Protein AF-A0A1H2S6H0-F1 (afdb_monomer_lite)

pLDDT: mean 75.03, std 26.47, range [19.86, 98.5]

Secondary structure (DSSP, 8-state):
-----------EE-------------------------------SSGGGTT--PPPPS-----HHHH----S-SSSPP--EEEE-TTS-EEEEEESSPPPP------PPPS---S-----------SS----HHHHHHHHHHHHHHHHHHHHHHT---GGGG-S-HHHHHHHHHHHH---SS-PPPHHHHHHHHHHHIIIIITTTSTHHHHHHHHHHHHHHHHH-TTS-EE-----TTS-HHHHHHHHHHHHHHHHHHTTT-TT--SEEEEEESSHHHHHHGGGGSTTSTT-HHHHTT-S-GGGHHHHTT-EEEEEEGGGGSPPP------

Radius of gyration: 23.81 Å; chains: 1; bounding box: 56×60×70 Å

Foldseek 3Di:
DDDDDPQFQDEDADDDDDDDDDDDDDDDDDDDDDDDDPDDDDQDPADPPPPDDDDDDDDDPDLVCVVPVDNHDQADDDQKHFDAPPQRHGPSDIDRHDDQDAPDDNDPPDPDDDDDDDDPPPPPDPVPPDDDPVNRVVVSCLVRLLVVVLVVLLPPPDLVVNQADPQVSVLLCCLNPPPWPDDRAGPLLSSLLSSVRCLLGPLVPPPPSSVVNVVVQCVVCVVVPNSHRYDYDDDDPVNPPLLSVLLNLLSQQLCCVVCVVDSSGDLEEEAEDADPVVLVVSCLSQLPDPNNCCPVRVSHDPVSSVRSNSRHYHRYYPCVPPDDDDDPDDD

Organism: Thiocapsa roseopersicina (NCBI:txid1058)

Sequence (331 aa):
MPFLLGARQRFRIISELRDARFEGNGIDVDETPNTRKASGLSYRSGCSSLAGFPPARTSTVGNPFFDRPILNSPYDYPTCHWELDDTGQPTQKIIETRRNAQFVTPIPKPKKQKGAPKQSEIPFDDGKGLSTEDQRYAHTAIINGVRQEVDRWRLDPDPNHWRVTPETARLLQHWRHHPFSSLRPFFCQIEAVETAIWLTEVAPHIGKAGKRFRTHLADANHDANPELMRLALKLATGAGKTTVMAMLIAWQTINAVRYESSKRFSRGFLIVAPGLTIKDRLRVLQPNDPDSYYSRRELVPPDLMGEVRQAKIVITNYHAFKRRERVELSK

Structure (mmCIF, N/CA/C/O backbone):
data_AF-A0A1H2S6H0-F1
#
_entry.id   AF-A0A1H2S6H0-F1
#
loop_
_atom_site.group_PDB
_atom_site.id
_atom_site.type_symbol
_atom_site.label_atom_id
_atom_site.label_alt_id
_atom_site.label_comp_id
_atom_site.label_asym_id
_atom_site.label_entity_id
_atom_site.label_seq_id
_atom_site.pdbx_PDB_ins_code
_atom_site.Cartn_x
_atom_site.Cartn_y
_atom_site.Cartn_z
_atom_site.occupancy
_atom_site.B_iso_or_equiv
_atom_site.auth_seq_id
_atom_site.auth_comp_id
_atom_site.auth_asym_id
_atom_site.auth_atom_id
_atom_site.pdbx_PDB_model_num
ATOM 1 N N . MET A 1 1 ? -12.073 28.418 25.016 1.00 22.78 1 MET A N 1
ATOM 2 C CA . MET A 1 1 ? -11.646 27.025 25.278 1.00 22.78 1 MET A CA 1
ATOM 3 C C . MET A 1 1 ? -11.578 26.251 23.960 1.00 22.78 1 MET A C 1
ATOM 5 O O . MET A 1 1 ? -12.554 25.590 23.619 1.00 22.78 1 MET A O 1
ATOM 9 N N . PRO A 1 2 ? -10.506 26.359 23.153 1.00 24.38 2 PRO A N 1
ATOM 10 C CA . PRO A 1 2 ? -10.369 25.524 21.969 1.00 24.38 2 PRO A CA 1
ATOM 11 C C . PRO A 1 2 ? -9.649 24.218 22.327 1.00 24.38 2 PRO A C 1
ATOM 13 O O . PRO A 1 2 ? -8.564 24.213 22.903 1.00 24.38 2 PRO A O 1
ATOM 16 N N . PHE A 1 3 ? -10.308 23.109 22.003 1.00 20.30 3 PHE A N 1
ATOM 17 C CA . PHE A 1 3 ? -9.826 21.744 22.165 1.00 20.30 3 PHE A CA 1
ATOM 18 C C . PHE A 1 3 ? -8.572 21.493 21.314 1.00 20.30 3 PHE A C 1
ATOM 20 O O . PHE A 1 3 ? -8.610 21.612 20.090 1.00 20.30 3 PHE A O 1
ATOM 27 N N . LEU A 1 4 ? -7.479 21.088 21.969 1.00 19.86 4 LEU A N 1
ATOM 28 C CA . LEU A 1 4 ? -6.281 20.548 21.329 1.00 19.86 4 LEU A CA 1
ATOM 29 C C . LEU A 1 4 ? -6.601 19.219 20.625 1.00 19.86 4 LEU A C 1
ATOM 31 O O . LEU A 1 4 ? -6.878 18.210 21.278 1.00 19.86 4 LEU A O 1
ATOM 35 N N . LEU A 1 5 ? -6.491 19.183 19.295 1.00 23.45 5 LEU A N 1
ATOM 36 C CA . LEU A 1 5 ? -6.362 17.927 18.557 1.00 23.45 5 LEU A CA 1
ATOM 37 C C . LEU A 1 5 ? -4.891 17.494 18.584 1.00 23.45 5 LEU A C 1
ATOM 39 O O . LEU A 1 5 ? -4.054 18.017 17.855 1.00 23.45 5 LEU A O 1
ATOM 43 N N . GLY A 1 6 ? -4.582 16.518 19.436 1.00 21.88 6 GLY A N 1
ATOM 44 C CA . GLY A 1 6 ? -3.280 15.862 19.458 1.00 21.88 6 GLY A CA 1
ATOM 45 C C . GLY A 1 6 ? -2.978 15.171 18.124 1.00 21.88 6 GLY A C 1
ATOM 46 O O . GLY A 1 6 ? -3.784 14.382 17.620 1.00 21.88 6 GLY A O 1
ATOM 47 N N . ALA A 1 7 ? -1.795 15.462 17.583 1.00 24.20 7 ALA A N 1
ATOM 48 C CA . ALA A 1 7 ? -1.223 14.862 16.387 1.00 24.20 7 ALA A CA 1
ATOM 49 C C . ALA A 1 7 ? -1.183 13.325 16.500 1.00 24.20 7 ALA A C 1
ATOM 51 O O . ALA A 1 7 ? -0.321 12.738 17.156 1.00 24.20 7 ALA A O 1
ATOM 52 N N . ARG A 1 8 ? -2.148 12.659 15.862 1.00 30.72 8 ARG A N 1
ATOM 53 C CA . ARG A 1 8 ? -2.099 11.226 15.546 1.00 30.72 8 ARG A CA 1
ATOM 54 C C . ARG A 1 8 ? -1.640 11.111 14.098 1.00 30.72 8 ARG A C 1
ATOM 56 O O . ARG A 1 8 ? -2.166 11.840 13.259 1.00 30.72 8 ARG A O 1
ATOM 63 N N . GLN A 1 9 ? -0.716 10.199 13.793 1.00 29.66 9 GLN A N 1
ATOM 64 C CA . GLN A 1 9 ? -0.405 9.833 12.408 1.00 29.66 9 GLN A CA 1
ATOM 65 C C . GLN A 1 9 ? -1.663 9.220 11.777 1.00 29.66 9 GLN A C 1
ATOM 67 O O . GLN A 1 9 ? -1.931 8.027 11.883 1.00 29.66 9 GLN A O 1
ATOM 72 N N . ARG A 1 10 ? -2.513 10.067 11.193 1.00 31.06 10 ARG A N 1
ATOM 73 C CA . ARG A 1 10 ? -3.697 9.646 10.451 1.00 31.06 10 ARG A CA 1
ATOM 74 C C . ARG A 1 10 ? -3.249 9.348 9.029 1.00 31.06 10 ARG A C 1
ATOM 76 O O . ARG A 1 10 ? -3.121 10.262 8.222 1.00 31.06 10 ARG A O 1
ATOM 83 N N . PHE A 1 11 ? -3.026 8.074 8.723 1.00 29.33 11 PHE A N 1
ATOM 84 C CA . PHE A 1 11 ? -2.874 7.632 7.342 1.00 29.33 11 PHE A CA 1
ATOM 85 C C . PHE A 1 11 ? -4.187 7.877 6.596 1.00 29.33 11 PHE A C 1
ATOM 87 O O . PHE A 1 11 ? -5.189 7.199 6.829 1.00 29.33 11 PHE A O 1
ATOM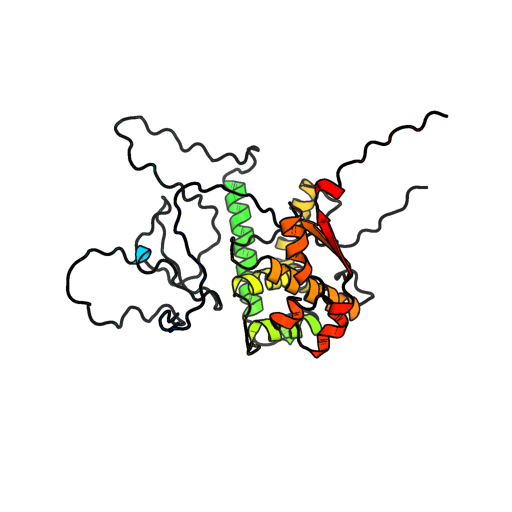 94 N N . ARG A 1 12 ? -4.197 8.865 5.699 1.00 29.22 12 ARG A N 1
ATOM 95 C CA . ARG A 1 12 ? -5.272 9.041 4.723 1.00 29.22 12 ARG A CA 1
ATOM 96 C C . ARG A 1 12 ? -4.793 8.477 3.392 1.00 29.22 12 ARG A C 1
ATOM 98 O O . ARG A 1 12 ? -4.005 9.110 2.700 1.00 29.22 12 ARG A O 1
ATOM 105 N N . ILE A 1 13 ? -5.272 7.284 3.046 1.00 31.27 13 ILE A N 1
ATOM 106 C CA . ILE A 1 13 ? -5.095 6.710 1.709 1.00 31.27 13 ILE A CA 1
ATOM 107 C C . ILE A 1 13 ? -6.040 7.479 0.783 1.00 31.27 13 ILE A C 1
ATOM 109 O O . ILE A 1 13 ? -7.255 7.294 0.835 1.00 31.27 13 ILE A O 1
ATOM 113 N N . ILE A 1 14 ? -5.496 8.392 -0.019 1.00 27.03 14 ILE A N 1
ATOM 114 C CA . ILE A 1 14 ? -6.255 9.098 -1.055 1.00 27.03 14 ILE A CA 1
ATOM 115 C C . ILE A 1 14 ? -6.091 8.301 -2.351 1.00 27.03 14 ILE A C 1
ATOM 117 O O . ILE A 1 14 ? -5.023 8.311 -2.957 1.00 27.03 14 ILE A O 1
ATOM 121 N N . SER A 1 15 ? -7.140 7.590 -2.767 1.00 26.83 15 SER A N 1
ATOM 122 C CA . SER A 1 15 ? -7.255 7.084 -4.136 1.00 26.83 15 SER A CA 1
ATOM 123 C C . SER A 1 15 ? -8.073 8.087 -4.950 1.00 26.83 15 SER A C 1
ATOM 125 O O . SER A 1 15 ? -9.299 8.107 -4.839 1.00 26.83 15 SER A O 1
ATOM 127 N N . GLU A 1 16 ? -7.422 8.932 -5.747 1.00 23.53 16 GLU A N 1
ATOM 128 C CA . GLU A 1 16 ? -8.134 9.718 -6.758 1.00 23.53 16 GLU A CA 1
ATOM 129 C C . GLU A 1 16 ? -8.545 8.789 -7.908 1.00 23.53 16 GLU A C 1
ATOM 131 O O . GLU A 1 16 ? -7.711 8.212 -8.605 1.00 23.53 16 GLU A O 1
ATOM 136 N N . LEU A 1 17 ? -9.855 8.608 -8.074 1.00 24.70 17 LEU A N 1
ATOM 137 C CA . LEU A 1 17 ? -10.456 8.100 -9.302 1.00 24.70 17 LEU A CA 1
ATOM 138 C C . LEU A 1 17 ? -10.695 9.320 -10.196 1.00 24.70 17 LEU A C 1
ATOM 140 O O . LEU A 1 17 ? -11.613 10.091 -9.931 1.00 24.70 17 LEU A O 1
ATOM 144 N N . ARG A 1 18 ? -9.854 9.523 -11.213 1.00 24.52 18 ARG A N 1
ATOM 145 C CA . ARG A 1 18 ? -10.187 10.414 -12.330 1.00 24.52 18 ARG A CA 1
ATOM 146 C C . ARG A 1 18 ? -10.691 9.550 -13.480 1.00 24.52 18 ARG A C 1
ATOM 148 O O . ARG A 1 18 ? -9.947 8.721 -14.002 1.00 24.52 18 ARG A O 1
ATOM 155 N N . ASP A 1 19 ? -11.963 9.733 -13.816 1.00 22.84 19 ASP A N 1
ATOM 156 C CA . ASP A 1 19 ? -12.605 9.147 -14.986 1.00 22.84 19 ASP A CA 1
ATOM 157 C C . ASP A 1 19 ? -12.088 9.854 -16.243 1.00 22.84 19 ASP A C 1
ATOM 159 O O . ASP A 1 19 ? -12.376 11.028 -16.469 1.00 22.84 19 ASP A O 1
ATOM 163 N N . ALA A 1 20 ? -11.335 9.137 -17.074 1.00 24.06 20 ALA A N 1
ATOM 164 C CA . ALA A 1 20 ? -11.172 9.494 -18.475 1.00 24.06 20 ALA A CA 1
ATOM 165 C C . ALA A 1 20 ? -12.205 8.683 -19.263 1.00 24.06 20 ALA A C 1
ATOM 167 O O . ALA A 1 20 ? -12.101 7.459 -19.359 1.00 24.06 20 ALA A O 1
ATOM 168 N N . ARG A 1 21 ? -13.238 9.367 -19.767 1.00 21.09 21 ARG A N 1
ATOM 169 C CA . ARG A 1 21 ? -14.227 8.788 -20.680 1.00 21.09 21 ARG A CA 1
ATOM 170 C C . ARG A 1 21 ? -13.505 8.331 -21.946 1.00 21.09 21 ARG A C 1
ATOM 172 O O . ARG A 1 21 ? -12.883 9.145 -22.619 1.00 21.09 21 ARG A O 1
ATOM 179 N N . PHE A 1 22 ? -13.620 7.051 -22.265 1.00 23.45 22 PHE A N 1
ATOM 180 C CA . PHE A 1 22 ? -13.466 6.556 -23.626 1.00 23.45 22 PHE A CA 1
ATOM 181 C C . PHE A 1 22 ? -14.873 6.234 -24.125 1.00 23.45 22 PHE A C 1
ATOM 183 O O . PHE A 1 22 ? -15.483 5.260 -23.692 1.00 23.45 22 PHE A O 1
ATOM 190 N N . GLU A 1 23 ? -15.412 7.102 -24.976 1.00 21.66 23 GLU A N 1
ATOM 191 C CA . GLU A 1 23 ? -16.565 6.775 -25.810 1.00 21.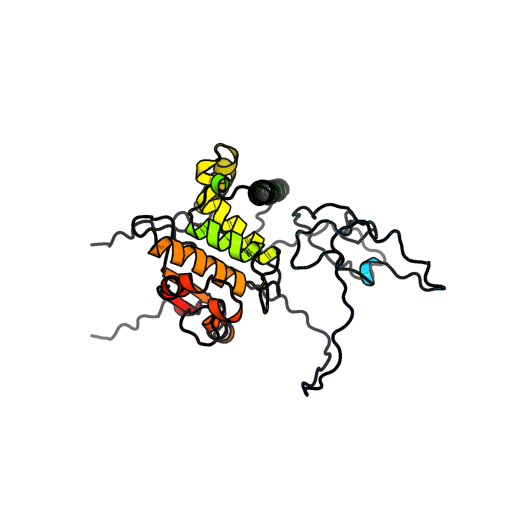66 23 GLU A CA 1
ATOM 192 C C . GLU A 1 23 ? -16.088 5.939 -27.007 1.00 21.66 23 GLU A C 1
ATOM 194 O O . GLU A 1 23 ? -15.069 6.258 -27.620 1.00 21.66 23 GLU A O 1
ATOM 199 N N . GLY A 1 24 ? -16.846 4.888 -27.338 1.00 23.34 24 GLY A N 1
ATOM 200 C CA . GLY A 1 24 ? -16.790 4.211 -28.638 1.00 23.34 24 GLY A CA 1
ATOM 201 C C . GLY A 1 24 ? -16.260 2.775 -28.630 1.00 23.34 24 GLY A C 1
ATOM 202 O O . GLY A 1 24 ? -15.116 2.527 -28.994 1.00 23.34 24 GLY A O 1
ATOM 203 N N . ASN A 1 25 ? -17.096 1.806 -28.258 1.00 24.03 25 ASN A N 1
ATOM 204 C CA . ASN A 1 25 ? -17.867 0.965 -29.191 1.00 24.03 25 ASN A CA 1
ATOM 205 C C . ASN A 1 25 ? -18.253 -0.343 -28.495 1.00 24.03 25 ASN A C 1
ATOM 207 O O . ASN A 1 25 ? -17.408 -1.057 -27.958 1.00 24.03 25 ASN A O 1
ATOM 211 N N . GLY A 1 26 ? -19.560 -0.602 -28.478 1.00 25.20 26 GLY A N 1
ATOM 212 C CA . GLY A 1 26 ? -20.179 -1.700 -27.755 1.00 25.20 26 GLY A CA 1
ATOM 213 C C . GLY A 1 26 ? -19.743 -3.069 -28.260 1.00 25.20 26 GLY A C 1
ATOM 214 O O . GLY A 1 26 ? -19.675 -3.323 -29.461 1.00 25.20 26 GLY A O 1
ATOM 215 N N . ILE A 1 27 ? -19.500 -3.954 -27.303 1.00 24.20 27 ILE A N 1
ATOM 216 C CA . ILE A 1 27 ? -19.690 -5.386 -27.472 1.00 24.20 27 ILE A CA 1
ATOM 217 C C . ILE A 1 27 ? -20.681 -5.756 -26.374 1.00 24.20 27 ILE A C 1
ATOM 219 O O . ILE A 1 27 ? -20.333 -5.735 -25.193 1.00 24.20 27 ILE A O 1
ATOM 223 N N . ASP A 1 28 ? -21.930 -5.983 -26.778 1.00 23.05 28 ASP A N 1
ATOM 224 C CA . ASP A 1 28 ? -22.955 -6.585 -25.933 1.00 23.05 28 ASP A CA 1
ATOM 225 C C . ASP A 1 28 ? -22.462 -7.956 -25.472 1.00 23.05 28 ASP A C 1
ATOM 227 O O . ASP A 1 28 ? -22.043 -8.785 -26.284 1.00 23.05 28 ASP A O 1
ATOM 231 N N . VAL A 1 29 ? -22.510 -8.192 -24.164 1.00 26.28 29 VAL A N 1
ATOM 232 C CA . VAL A 1 29 ? -22.327 -9.526 -23.595 1.00 26.28 29 VAL A CA 1
ATOM 233 C C . VAL A 1 29 ? -23.559 -9.806 -22.750 1.00 26.28 29 VAL A C 1
ATOM 235 O O . VAL A 1 29 ? -23.675 -9.357 -21.613 1.00 26.28 29 VAL A O 1
ATOM 238 N N . ASP A 1 30 ? -24.506 -10.488 -23.383 1.00 22.91 30 ASP A N 1
ATOM 239 C CA . ASP A 1 30 ? -25.702 -11.051 -22.774 1.00 22.91 30 ASP A CA 1
ATOM 240 C C . ASP A 1 30 ? -25.279 -12.187 -21.822 1.00 22.91 30 ASP A C 1
ATOM 242 O O . ASP A 1 30 ? -24.643 -13.164 -22.233 1.00 22.91 30 ASP A O 1
ATOM 246 N N . GLU A 1 31 ? -25.546 -12.029 -20.524 1.00 26.08 31 GLU A N 1
ATOM 247 C CA . GLU A 1 31 ? -25.196 -13.007 -19.493 1.00 26.08 31 GLU A CA 1
ATOM 248 C C . GLU A 1 31 ? -26.292 -14.076 -19.386 1.00 26.08 31 GLU A C 1
ATOM 250 O O . GLU A 1 31 ? -27.261 -13.937 -18.641 1.00 26.08 31 GLU A O 1
ATOM 255 N N . THR A 1 32 ? -26.093 -15.210 -20.062 1.00 24.11 32 THR A N 1
ATOM 256 C CA . THR A 1 32 ? -26.670 -16.493 -19.629 1.00 24.11 32 THR A CA 1
ATOM 257 C C . THR A 1 32 ? -25.559 -17.510 -19.339 1.00 24.11 32 THR A C 1
ATOM 259 O O . THR A 1 32 ? -24.538 -17.542 -20.032 1.00 24.11 32 THR A O 1
ATOM 262 N N . PRO A 1 33 ? -25.695 -18.336 -18.283 1.00 29.72 33 PRO A N 1
ATOM 263 C CA . PRO A 1 33 ? -24.5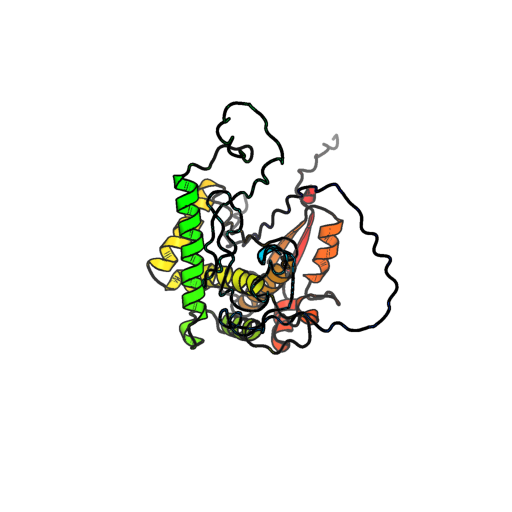91 -19.132 -17.770 1.00 29.72 33 PRO A CA 1
ATOM 264 C C . PRO A 1 33 ? -24.480 -20.443 -18.550 1.00 29.72 33 PRO A C 1
ATOM 266 O O . PRO A 1 33 ? -25.323 -21.326 -18.412 1.00 29.72 33 PRO A O 1
ATOM 269 N N . ASN A 1 34 ? -23.411 -20.610 -19.332 1.00 24.72 34 ASN A N 1
ATOM 270 C CA . ASN A 1 34 ? -23.053 -21.923 -19.862 1.00 24.72 34 ASN A CA 1
ATOM 271 C C . ASN A 1 34 ? -21.588 -22.256 -19.567 1.00 24.72 34 ASN A C 1
ATOM 273 O O . ASN A 1 34 ? -20.642 -21.672 -20.095 1.00 24.72 34 ASN A O 1
ATOM 277 N N . THR A 1 35 ? -21.427 -23.220 -18.672 1.00 34.31 35 THR A N 1
ATOM 278 C CA . THR A 1 35 ? -20.191 -23.893 -18.300 1.00 34.31 35 THR A CA 1
ATOM 279 C C . THR A 1 35 ? -19.544 -24.542 -19.522 1.00 34.31 35 THR A C 1
ATOM 281 O O . THR A 1 35 ? -20.046 -25.540 -20.027 1.00 34.31 35 THR A O 1
ATOM 284 N N . ARG A 1 36 ? -18.382 -24.037 -19.969 1.00 24.58 36 ARG A N 1
ATOM 285 C CA . ARG A 1 36 ? -17.388 -24.812 -20.742 1.00 24.58 36 ARG A CA 1
ATOM 286 C C . ARG A 1 36 ? -16.020 -24.105 -20.807 1.00 24.58 36 ARG A C 1
ATOM 288 O O . ARG A 1 36 ? -15.867 -23.072 -21.439 1.00 24.58 36 ARG A O 1
ATOM 295 N N . LYS A 1 37 ? -15.025 -24.769 -20.203 1.00 26.41 37 LYS A N 1
ATOM 296 C CA . LYS A 1 37 ? -13.579 -24.770 -20.520 1.00 26.41 37 LYS A CA 1
ATOM 297 C C . LYS A 1 37 ? -12.829 -23.425 -20.506 1.00 26.41 37 LYS A C 1
ATOM 299 O O . LYS A 1 37 ? -12.478 -22.878 -21.544 1.00 26.41 37 LYS A O 1
ATOM 304 N N . ALA A 1 38 ? -12.407 -23.005 -19.312 1.00 28.00 38 ALA A N 1
ATOM 305 C CA . ALA A 1 38 ? -11.206 -22.187 -19.152 1.00 28.00 38 ALA A CA 1
ATOM 306 C C . ALA A 1 38 ? -9.966 -23.098 -19.196 1.00 28.00 38 ALA A C 1
ATOM 308 O O . ALA A 1 38 ? -9.551 -23.663 -18.188 1.00 28.00 38 ALA A O 1
ATOM 309 N N . SER A 1 39 ? -9.384 -23.273 -20.380 1.00 29.06 39 SER A N 1
ATOM 310 C CA . SER A 1 39 ? -8.069 -23.896 -20.545 1.00 29.06 39 SER A CA 1
ATOM 311 C C . SER A 1 39 ? -7.302 -23.146 -21.629 1.00 29.06 39 SER A C 1
ATOM 313 O O . SER A 1 39 ? -7.641 -23.283 -22.801 1.00 29.06 39 SER A O 1
ATOM 315 N N . GLY A 1 40 ? -6.279 -22.366 -21.250 1.00 29.59 40 GLY A N 1
ATOM 316 C CA . GLY A 1 40 ? -5.291 -21.886 -22.225 1.00 29.59 40 GLY A CA 1
ATOM 317 C C . GLY A 1 40 ? -4.727 -20.471 -22.074 1.00 29.59 40 GLY A C 1
ATOM 318 O O . GLY A 1 40 ? -4.554 -19.811 -23.087 1.00 29.59 40 GLY A O 1
ATOM 319 N N . LEU A 1 41 ? -4.379 -20.001 -20.873 1.00 33.06 41 LEU A N 1
ATOM 320 C CA . LEU A 1 41 ? -3.401 -18.909 -20.710 1.00 33.06 41 LEU A CA 1
ATOM 321 C C . LEU A 1 41 ? -2.342 -19.373 -19.706 1.00 33.06 41 LEU A C 1
ATOM 323 O O . LEU A 1 41 ? -2.460 -19.186 -18.498 1.00 33.06 41 LEU A O 1
ATOM 327 N N . SER A 1 42 ? -1.338 -20.085 -20.222 1.00 30.47 42 SER A N 1
ATOM 328 C CA . SER A 1 42 ? -0.168 -20.514 -19.456 1.00 30.47 42 SER A CA 1
ATOM 329 C C . SER A 1 42 ? 0.788 -19.329 -19.329 1.00 30.47 42 SER A C 1
ATOM 331 O O . SER A 1 42 ? 1.498 -18.989 -20.275 1.00 30.47 42 SER A O 1
ATOM 333 N N . TYR A 1 43 ? 0.795 -18.687 -18.164 1.00 38.56 43 TYR A N 1
ATOM 334 C CA . TYR A 1 43 ? 1.872 -17.782 -17.775 1.00 38.56 43 TYR A CA 1
ATOM 335 C C . TYR A 1 43 ? 3.054 -18.647 -17.328 1.00 38.56 43 TYR A C 1
ATOM 337 O O . TYR A 1 43 ? 2.963 -19.345 -16.320 1.00 38.56 43 TYR A O 1
ATOM 345 N N . ARG A 1 44 ? 4.141 -18.667 -18.105 1.00 39.81 44 ARG A N 1
ATOM 346 C CA . ARG A 1 44 ? 5.384 -19.338 -17.704 1.00 39.81 44 ARG A CA 1
ATOM 347 C C . ARG A 1 44 ? 6.188 -18.419 -16.787 1.00 39.81 44 ARG A C 1
ATOM 349 O O . ARG A 1 44 ? 6.379 -17.246 -17.096 1.00 39.81 44 ARG A O 1
ATOM 356 N N . SER A 1 45 ? 6.670 -18.968 -15.679 1.00 36.12 45 SER A N 1
ATOM 357 C CA . SER A 1 45 ? 7.619 -18.312 -14.781 1.00 36.12 45 SER A CA 1
ATOM 358 C C . SER A 1 45 ? 8.999 -18.280 -15.449 1.00 36.12 45 SER A C 1
ATOM 360 O O . SER A 1 45 ? 9.588 -19.330 -15.696 1.00 36.12 45 SER A O 1
ATOM 362 N N . GLY A 1 46 ? 9.504 -17.083 -15.758 1.00 40.84 46 GLY A N 1
ATOM 363 C CA . GLY A 1 46 ? 10.856 -16.864 -16.285 1.00 40.84 46 GLY A CA 1
ATOM 364 C C . GLY A 1 46 ? 10.912 -16.407 -17.748 1.00 40.84 46 GLY A C 1
ATOM 365 O O . GLY A 1 46 ? 10.188 -16.900 -18.613 1.00 40.84 46 GLY A O 1
ATOM 366 N N . CYS A 1 47 ? 11.813 -15.456 -18.020 1.00 45.38 47 CYS A N 1
ATOM 367 C CA . CYS A 1 47 ? 11.997 -14.808 -19.324 1.00 45.38 47 CYS A CA 1
ATOM 368 C C . CYS A 1 47 ? 12.549 -15.762 -20.410 1.00 45.38 47 CYS A C 1
ATOM 370 O O . CYS A 1 47 ? 12.301 -15.589 -21.601 1.00 45.38 47 CYS A O 1
ATOM 372 N N . SER A 1 48 ? 13.217 -16.847 -20.011 1.00 38.91 48 SER A N 1
ATOM 373 C CA . SER A 1 48 ? 14.107 -17.615 -20.892 1.00 38.91 48 SER A CA 1
ATOM 374 C C . SER A 1 48 ? 13.469 -18.758 -21.703 1.00 38.91 48 SER A C 1
ATOM 376 O O . SER A 1 48 ? 14.186 -19.665 -22.110 1.00 38.91 48 SER A O 1
ATOM 378 N N . SER A 1 49 ? 12.155 -18.773 -21.980 1.00 38.72 49 SER A N 1
ATOM 379 C CA . SER A 1 49 ? 11.547 -19.885 -22.758 1.00 38.72 49 SER A CA 1
ATOM 380 C C . SER A 1 49 ? 10.894 -19.532 -24.098 1.00 38.72 49 SER A C 1
ATOM 382 O O . SER A 1 49 ? 10.204 -20.370 -24.677 1.00 38.72 49 SER A O 1
ATOM 384 N N . LEU A 1 50 ? 11.171 -18.354 -24.667 1.00 44.16 50 LEU A N 1
ATOM 385 C CA . LEU A 1 50 ? 10.804 -18.075 -26.067 1.00 44.16 50 LEU A CA 1
ATOM 386 C C . LEU A 1 50 ? 11.780 -18.672 -27.103 1.00 44.16 50 LEU A C 1
ATOM 388 O O . LEU A 1 50 ? 11.483 -18.633 -28.292 1.00 44.16 50 LEU A O 1
ATOM 392 N N . ALA A 1 51 ? 12.884 -19.300 -26.681 1.00 36.25 51 ALA A N 1
ATOM 393 C CA . ALA A 1 51 ? 13.880 -19.903 -27.577 1.00 36.25 51 ALA A CA 1
ATOM 394 C C . ALA A 1 51 ? 13.563 -21.345 -28.050 1.00 36.25 51 ALA A C 1
ATOM 396 O O . ALA A 1 51 ? 14.421 -21.986 -28.649 1.00 36.25 51 ALA A O 1
ATOM 397 N N . GLY A 1 52 ? 12.367 -21.890 -27.784 1.00 30.72 52 GLY A N 1
ATOM 398 C CA . GLY A 1 52 ? 12.102 -23.331 -27.941 1.00 30.72 52 GLY A CA 1
ATOM 399 C C . GLY A 1 52 ? 10.782 -23.732 -28.600 1.00 30.72 52 GLY A C 1
ATOM 400 O O . GLY A 1 52 ? 10.256 -24.786 -28.253 1.00 30.72 52 GLY A O 1
ATOM 401 N N . PHE A 1 53 ? 10.217 -22.932 -29.510 1.00 37.97 53 PHE A N 1
ATOM 402 C CA . PHE A 1 53 ? 9.046 -23.353 -30.294 1.00 37.97 53 PHE A CA 1
ATOM 403 C C . PHE A 1 53 ? 9.405 -23.566 -31.772 1.00 37.97 53 PHE A C 1
ATOM 405 O O . PHE A 1 53 ? 10.093 -22.722 -32.348 1.00 37.97 53 PHE A O 1
ATOM 412 N N . PRO A 1 54 ? 8.947 -24.669 -32.403 1.00 30.89 54 PRO A N 1
ATOM 413 C CA . PRO A 1 54 ? 9.159 -24.889 -33.828 1.00 30.89 54 PRO A CA 1
ATOM 414 C C . PRO A 1 54 ? 8.453 -23.781 -34.623 1.00 30.89 54 PRO A C 1
ATOM 416 O O . PRO A 1 54 ? 7.379 -23.330 -34.209 1.00 30.89 54 PRO A O 1
ATOM 419 N N . PRO A 1 55 ? 9.021 -23.329 -35.755 1.00 33.69 55 PRO A N 1
ATOM 420 C CA . PRO A 1 55 ? 8.435 -22.249 -36.531 1.00 33.69 55 PRO A CA 1
ATOM 421 C C . PRO A 1 55 ? 7.041 -22.664 -37.009 1.00 33.69 55 PRO A C 1
ATOM 423 O O . PRO A 1 55 ? 6.883 -23.629 -37.763 1.00 33.69 55 PRO A O 1
ATOM 426 N N . ALA A 1 56 ? 6.022 -21.930 -36.556 1.00 37.69 56 ALA A N 1
ATOM 427 C CA . ALA A 1 56 ? 4.689 -22.016 -37.128 1.00 37.69 56 ALA A CA 1
ATOM 428 C C . ALA A 1 56 ? 4.801 -21.673 -38.618 1.00 37.69 56 ALA A C 1
ATOM 430 O O . ALA A 1 56 ? 5.330 -20.626 -38.997 1.00 37.69 56 ALA A O 1
ATOM 431 N N . ARG A 1 57 ? 4.366 -22.603 -39.470 1.00 35.75 57 ARG A N 1
ATOM 432 C CA . ARG A 1 57 ? 4.411 -22.430 -40.919 1.00 35.75 57 ARG A CA 1
ATOM 433 C C . ARG A 1 57 ? 3.481 -21.283 -41.328 1.00 35.75 57 ARG A C 1
ATOM 435 O O . ARG A 1 57 ? 2.294 -21.307 -41.028 1.00 35.75 57 ARG A O 1
ATOM 442 N N . THR A 1 58 ? 4.074 -20.361 -42.086 1.00 37.56 58 THR A N 1
ATOM 443 C CA . THR A 1 58 ? 3.486 -19.450 -43.086 1.00 37.56 58 THR A CA 1
ATOM 444 C C . THR A 1 58 ? 2.543 -18.318 -42.642 1.00 37.56 58 THR A C 1
ATOM 446 O O . THR A 1 58 ? 1.363 -18.506 -42.377 1.00 37.56 58 THR A O 1
ATOM 449 N N . SER A 1 59 ? 3.117 -17.109 -42.752 1.00 42.00 59 SER A N 1
ATOM 450 C CA . SER A 1 59 ? 2.578 -15.900 -43.404 1.00 4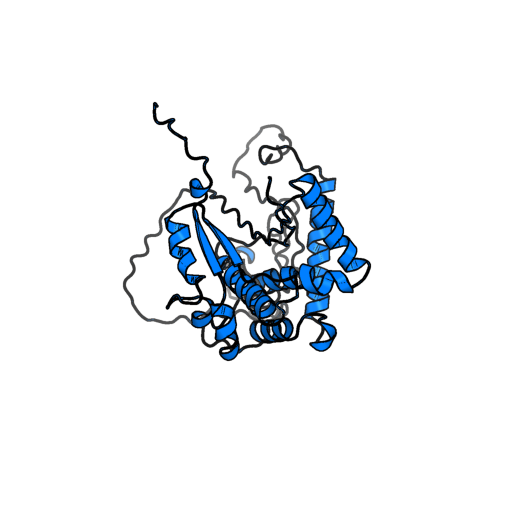2.00 59 SER A CA 1
ATOM 451 C C . SER A 1 59 ? 1.400 -15.148 -42.776 1.00 42.00 59 SER A C 1
ATOM 453 O O . SER A 1 59 ? 0.314 -15.097 -43.337 1.00 42.00 59 SER A O 1
ATOM 455 N N . THR A 1 60 ? 1.717 -14.391 -41.727 1.00 40.00 60 THR A N 1
ATOM 456 C CA . THR A 1 60 ? 1.392 -12.957 -41.599 1.00 40.00 60 THR A CA 1
ATOM 457 C C . THR A 1 60 ? 2.507 -12.334 -40.765 1.00 40.00 60 THR A C 1
ATOM 459 O O . THR A 1 60 ? 2.944 -12.949 -39.795 1.00 40.00 60 THR A O 1
ATOM 462 N N . VAL A 1 61 ? 3.006 -11.152 -41.137 1.00 49.06 61 VAL A N 1
ATOM 463 C CA . VAL A 1 61 ? 3.975 -10.383 -40.335 1.00 49.06 61 VAL A CA 1
ATOM 464 C C . VAL A 1 61 ? 3.243 -9.874 -39.084 1.00 49.06 61 VAL A C 1
ATOM 466 O O . VAL A 1 61 ? 2.802 -8.731 -39.024 1.00 49.06 61 VAL A O 1
ATOM 469 N N . GLY A 1 62 ? 2.993 -10.773 -38.134 1.00 60.56 62 GLY A N 1
ATOM 470 C CA . GLY A 1 62 ? 2.372 -10.470 -36.852 1.00 60.56 62 GLY A CA 1
ATOM 471 C C . GLY A 1 62 ? 3.392 -9.765 -35.975 1.00 60.56 62 GLY A C 1
ATOM 472 O O . GLY A 1 62 ? 4.521 -10.230 -35.837 1.00 60.56 62 GLY A O 1
ATOM 473 N N . ASN A 1 63 ? 3.027 -8.607 -35.435 1.00 74.50 63 ASN A N 1
ATOM 474 C CA . ASN A 1 63 ? 3.867 -7.905 -34.478 1.00 74.50 63 ASN A CA 1
ATOM 475 C C . ASN A 1 63 ? 3.710 -8.612 -33.114 1.00 74.50 63 ASN A C 1
ATOM 477 O O . ASN A 1 63 ? 2.626 -8.518 -32.525 1.00 74.50 63 ASN A O 1
ATOM 481 N N . PRO A 1 64 ? 4.767 -9.267 -32.587 1.00 79.75 64 PRO A N 1
ATOM 482 C CA . PRO A 1 64 ? 4.692 -10.088 -31.374 1.00 79.75 64 PRO A CA 1
ATOM 483 C C . PRO A 1 64 ? 4.164 -9.342 -30.145 1.00 79.75 64 PRO A C 1
ATOM 485 O O . PRO A 1 64 ? 3.612 -9.956 -29.232 1.00 79.75 64 PRO A O 1
ATOM 488 N N . PHE A 1 65 ? 4.302 -8.013 -30.125 1.00 81.94 65 PHE A N 1
ATOM 489 C CA . PHE A 1 65 ? 3.754 -7.166 -29.074 1.00 81.94 65 PHE A CA 1
ATOM 490 C C . PHE A 1 65 ? 2.223 -7.204 -29.029 1.00 81.94 65 PHE A C 1
ATOM 492 O O . PHE A 1 65 ? 1.653 -7.249 -27.944 1.00 81.94 65 PHE A O 1
ATOM 499 N N . PHE A 1 66 ? 1.544 -7.178 -30.181 1.00 82.88 66 PHE A N 1
ATOM 500 C CA . PHE A 1 66 ? 0.078 -7.189 -30.217 1.00 82.88 66 PHE A CA 1
ATOM 501 C C . PHE A 1 66 ? -0.488 -8.582 -29.956 1.00 82.88 66 PHE A C 1
ATOM 503 O O . PHE A 1 66 ? -1.543 -8.697 -29.339 1.00 82.88 66 PHE A O 1
ATOM 510 N N . ASP A 1 67 ? 0.247 -9.625 -30.342 1.00 84.94 67 ASP A N 1
ATOM 511 C CA . ASP A 1 67 ? -0.142 -11.005 -30.058 1.00 84.94 67 ASP A CA 1
ATOM 512 C C . ASP A 1 67 ? 0.020 -11.339 -28.566 1.00 84.94 67 ASP A C 1
ATOM 514 O O . ASP A 1 67 ? -0.777 -12.085 -27.994 1.00 84.94 67 ASP A O 1
ATOM 518 N N . ARG A 1 68 ? 1.062 -10.795 -27.914 1.00 86.50 68 ARG A N 1
ATOM 519 C CA . ARG A 1 68 ? 1.384 -11.042 -26.496 1.00 86.50 68 ARG A CA 1
ATOM 520 C C . ARG A 1 68 ? 1.850 -9.768 -25.773 1.00 86.50 68 ARG A C 1
ATOM 522 O O . ARG A 1 68 ? 3.018 -9.654 -25.390 1.00 86.50 68 ARG A O 1
ATOM 529 N N . PRO A 1 69 ? 0.939 -8.817 -25.495 1.00 87.44 69 PRO A N 1
ATOM 530 C CA . PRO A 1 69 ? 1.308 -7.547 -24.864 1.00 87.44 69 PRO A CA 1
ATOM 531 C C . PRO A 1 69 ? 1.716 -7.702 -23.392 1.00 87.44 69 PRO A C 1
ATOM 533 O O . PRO A 1 69 ? 2.480 -6.890 -22.867 1.00 87.44 69 PRO A O 1
ATOM 536 N N . ILE A 1 70 ? 1.227 -8.747 -22.716 1.00 89.88 70 ILE A N 1
ATOM 537 C CA . ILE A 1 70 ? 1.495 -9.024 -21.301 1.00 89.88 70 ILE A CA 1
ATOM 538 C C . ILE A 1 70 ? 2.483 -10.188 -21.196 1.00 89.88 70 ILE A C 1
ATOM 540 O O . ILE A 1 70 ? 2.150 -11.318 -21.540 1.00 89.88 70 ILE A O 1
ATOM 544 N N . LEU A 1 71 ? 3.687 -9.900 -20.693 1.00 91.50 71 LEU A N 1
ATOM 545 C CA . LEU A 1 71 ? 4.771 -10.883 -20.564 1.00 91.50 71 LEU A CA 1
ATOM 546 C C . LEU A 1 71 ? 4.828 -11.574 -19.196 1.00 91.50 71 LEU A C 1
ATOM 548 O O . LEU A 1 71 ? 5.294 -12.704 -19.101 1.00 91.50 71 LEU A O 1
ATOM 552 N N . ASN A 1 72 ? 4.368 -10.905 -18.137 1.00 93.81 72 ASN A N 1
ATOM 553 C CA . ASN A 1 72 ? 4.499 -11.392 -16.763 1.00 93.81 72 ASN A CA 1
ATOM 554 C C . ASN A 1 72 ? 3.152 -11.864 -16.213 1.00 93.81 72 ASN A C 1
ATOM 556 O O . ASN A 1 72 ? 2.101 -11.309 -16.541 1.00 93.81 72 ASN A O 1
ATOM 560 N N . SER A 1 73 ? 3.209 -12.840 -15.312 1.00 93.62 73 SER A N 1
ATOM 561 C CA . SER A 1 73 ? 2.089 -13.195 -14.442 1.00 93.62 73 SER A CA 1
ATOM 562 C C . SER A 1 73 ? 1.718 -12.006 -13.541 1.00 93.62 73 SER A C 1
ATOM 564 O O . SER A 1 73 ? 2.612 -11.331 -13.027 1.00 93.62 73 SER A O 1
ATOM 566 N N . PRO A 1 74 ? 0.422 -11.741 -13.291 1.00 93.25 74 PRO A N 1
ATOM 567 C CA . PRO A 1 74 ? -0.002 -10.683 -12.370 1.00 93.25 74 PRO A CA 1
ATOM 568 C C . PRO A 1 74 ? 0.280 -11.016 -10.893 1.00 93.25 74 PRO A C 1
ATOM 570 O O . PRO A 1 74 ? 0.130 -10.155 -10.022 1.00 93.25 74 PRO A O 1
ATOM 573 N N . TYR A 1 75 ? 0.650 -12.262 -10.599 1.00 94.00 75 TYR A N 1
ATOM 574 C CA . TYR A 1 75 ? 0.876 -12.764 -9.245 1.00 94.00 75 TYR A CA 1
ATOM 575 C C . TYR A 1 75 ? 2.352 -12.843 -8.860 1.00 94.00 75 TYR A C 1
ATOM 577 O O . TYR A 1 75 ? 2.661 -12.836 -7.673 1.00 94.00 75 TYR A O 1
ATOM 585 N N . ASP A 1 76 ? 3.242 -12.909 -9.846 1.00 93.88 76 ASP A N 1
ATOM 586 C CA . ASP A 1 76 ? 4.672 -13.100 -9.630 1.00 93.88 76 ASP A CA 1
ATOM 587 C C . ASP A 1 76 ? 5.428 -11.778 -9.798 1.00 93.88 76 ASP A C 1
ATOM 589 O O . ASP A 1 76 ? 4.914 -10.804 -10.361 1.00 93.88 76 ASP A O 1
ATOM 593 N N . TYR A 1 77 ? 6.666 -11.735 -9.304 1.00 93.94 77 TYR A N 1
ATOM 594 C CA . TYR A 1 77 ? 7.527 -10.570 -9.488 1.00 93.94 77 TYR A CA 1
ATOM 595 C C . TYR A 1 77 ? 7.774 -10.331 -10.992 1.00 93.94 77 TYR A C 1
ATOM 597 O O . TYR A 1 77 ? 8.130 -11.272 -11.704 1.00 93.94 77 TYR A O 1
ATOM 605 N N . PRO A 1 78 ? 7.610 -9.097 -11.506 1.00 94.81 78 PRO A N 1
ATOM 606 C CA . PRO A 1 78 ? 7.804 -8.808 -12.923 1.00 94.81 78 PRO A CA 1
ATOM 607 C C . PRO A 1 78 ? 9.288 -8.881 -13.299 1.00 94.81 78 PRO A C 1
ATOM 609 O O . PRO A 1 78 ? 10.089 -8.070 -12.837 1.00 94.81 78 PRO A O 1
ATOM 612 N N . THR A 1 79 ? 9.648 -9.814 -14.177 1.00 95.44 79 THR A N 1
ATOM 613 C CA . THR A 1 79 ? 11.042 -10.068 -14.572 1.00 95.44 79 THR A CA 1
ATOM 614 C C . THR A 1 79 ? 11.416 -9.480 -15.923 1.00 95.44 79 THR A C 1
ATOM 616 O O . THR A 1 79 ? 12.599 -9.362 -16.209 1.00 95.44 79 THR A O 1
ATOM 619 N N . CYS A 1 80 ? 10.450 -9.122 -16.769 1.00 94.44 80 CYS A N 1
ATOM 620 C CA . CYS A 1 80 ? 10.743 -8.590 -18.099 1.00 94.44 80 CYS A CA 1
ATOM 621 C C . CYS A 1 80 ? 9.713 -7.568 -18.583 1.00 94.44 80 CYS A C 1
ATOM 623 O O . CYS A 1 80 ? 8.618 -7.440 -18.031 1.00 94.44 80 CYS A O 1
ATOM 625 N N . HIS A 1 81 ? 10.049 -6.814 -19.625 1.00 93.50 81 HIS A N 1
ATOM 626 C CA . HIS A 1 81 ? 9.115 -5.904 -20.282 1.00 93.50 81 HIS A CA 1
ATOM 627 C C . HIS A 1 81 ? 9.477 -5.676 -21.749 1.00 93.50 81 HIS A C 1
ATOM 629 O O . HIS A 1 81 ? 10.629 -5.823 -22.145 1.00 93.50 81 HIS A O 1
ATOM 635 N N . TRP A 1 82 ? 8.488 -5.270 -22.545 1.00 91.88 82 TRP A N 1
ATOM 636 C CA . TRP A 1 82 ? 8.724 -4.756 -23.892 1.00 91.88 82 TRP A CA 1
ATOM 637 C C . TRP A 1 82 ? 9.467 -3.418 -23.828 1.00 91.88 82 TRP A C 1
ATOM 639 O O . TRP A 1 82 ? 9.017 -2.515 -23.108 1.00 91.88 82 TRP A O 1
ATOM 649 N N . GLU A 1 83 ? 10.567 -3.305 -24.571 1.00 91.31 83 GLU A N 1
ATOM 650 C CA . GLU A 1 83 ? 11.269 -2.045 -24.819 1.00 91.31 83 GLU A CA 1
ATOM 651 C C . GLU A 1 83 ? 10.355 -1.104 -25.609 1.00 91.31 83 GLU A C 1
ATOM 653 O O . GLU A 1 83 ? 9.665 -1.516 -26.548 1.00 91.31 83 GLU A O 1
ATOM 658 N N . LEU A 1 84 ? 10.338 0.159 -25.191 1.00 87.62 84 LEU A N 1
ATOM 659 C CA . LEU A 1 84 ? 9.653 1.240 -25.882 1.00 87.62 84 LEU A CA 1
ATOM 660 C C . LEU A 1 84 ? 10.714 2.204 -26.413 1.00 87.62 84 LEU A C 1
ATOM 662 O O . LEU A 1 84 ? 11.685 2.474 -25.708 1.00 87.62 84 LEU A O 1
ATOM 666 N N . ASP A 1 85 ? 10.528 2.707 -27.629 1.00 83.38 85 ASP A N 1
ATOM 667 C CA . ASP A 1 85 ? 11.354 3.785 -28.170 1.00 83.38 85 ASP A CA 1
ATOM 668 C C . ASP A 1 85 ? 11.041 5.137 -27.500 1.00 83.38 85 ASP A C 1
ATOM 670 O O . ASP A 1 85 ? 10.111 5.254 -26.696 1.00 83.38 85 ASP A O 1
ATOM 674 N N . ASP A 1 86 ? 11.787 6.182 -27.869 1.00 79.50 86 ASP A N 1
ATOM 675 C CA . ASP A 1 86 ? 11.610 7.549 -27.347 1.00 79.50 86 ASP A CA 1
ATOM 676 C C . ASP A 1 86 ? 10.206 8.121 -27.609 1.00 79.50 86 ASP A C 1
ATOM 678 O O . ASP A 1 86 ? 9.779 9.079 -26.969 1.00 79.50 86 ASP A O 1
ATOM 682 N N . THR A 1 87 ? 9.457 7.528 -28.542 1.00 74.56 87 THR A N 1
ATOM 683 C CA . THR A 1 87 ? 8.077 7.905 -28.867 1.00 74.56 87 THR A CA 1
ATOM 684 C C . THR A 1 87 ? 7.035 7.034 -28.157 1.00 74.56 87 THR A C 1
ATOM 686 O O . THR A 1 87 ? 5.834 7.171 -28.405 1.00 74.56 87 THR A O 1
ATOM 689 N N . GLY A 1 88 ? 7.478 6.138 -27.270 1.00 74.06 88 GLY A N 1
ATOM 690 C CA . GLY A 1 88 ? 6.644 5.217 -26.507 1.00 74.06 88 GLY A CA 1
ATOM 691 C C . GLY A 1 88 ? 6.124 4.024 -27.313 1.00 74.06 88 GLY A C 1
ATOM 692 O O . GLY A 1 88 ? 5.206 3.348 -26.845 1.00 74.06 88 GLY A O 1
ATOM 693 N N . GLN A 1 89 ? 6.659 3.763 -28.511 1.00 80.69 89 GLN A N 1
ATOM 694 C CA . GLN A 1 89 ? 6.238 2.642 -29.355 1.00 80.69 89 GLN A CA 1
ATOM 695 C C . GLN A 1 89 ? 7.065 1.382 -29.068 1.00 80.69 89 GLN A C 1
ATOM 697 O O . GLN A 1 89 ? 8.272 1.474 -28.852 1.00 80.69 89 GLN A O 1
ATOM 702 N N . PRO A 1 90 ? 6.447 0.189 -29.067 1.00 84.44 90 PRO A N 1
ATOM 703 C CA . PRO A 1 90 ? 7.149 -1.056 -28.790 1.00 84.44 90 PRO A CA 1
ATOM 704 C C . PRO A 1 90 ? 8.126 -1.409 -29.913 1.00 84.44 90 PRO A C 1
ATOM 706 O O . PRO A 1 90 ? 7.731 -1.571 -31.068 1.00 84.44 90 PRO A O 1
ATOM 709 N N . THR A 1 91 ? 9.393 -1.617 -29.560 1.00 87.31 91 THR A N 1
ATOM 710 C CA . THR A 1 91 ? 10.461 -1.980 -30.512 1.00 87.31 91 THR A CA 1
ATOM 711 C C . THR A 1 91 ? 10.486 -3.474 -30.845 1.00 87.31 91 THR A C 1
ATOM 713 O O . THR A 1 91 ? 11.339 -3.928 -31.605 1.00 87.31 91 THR A O 1
ATOM 716 N N . GLN A 1 92 ? 9.563 -4.249 -30.261 1.00 86.62 92 GLN A N 1
ATOM 717 C CA . GLN A 1 92 ? 9.510 -5.717 -30.305 1.00 86.62 92 GLN A CA 1
ATOM 718 C C . GLN A 1 92 ? 10.702 -6.408 -29.625 1.00 86.62 92 GLN A C 1
ATOM 720 O O . GLN A 1 92 ? 10.849 -7.625 -29.729 1.00 86.62 92 GLN A O 1
ATOM 725 N N . LYS A 1 93 ? 11.531 -5.667 -28.881 1.00 89.19 93 LYS A N 1
ATOM 726 C CA . LYS A 1 93 ? 12.572 -6.248 -28.031 1.00 89.19 93 LYS A CA 1
ATOM 727 C C . LYS A 1 93 ? 12.055 -6.450 -26.615 1.00 89.19 93 LYS A C 1
ATOM 729 O O . LYS A 1 93 ? 11.318 -5.621 -26.079 1.00 89.19 93 LYS A O 1
ATOM 734 N N . ILE A 1 94 ? 12.453 -7.561 -26.006 1.00 92.62 94 ILE A N 1
ATOM 735 C CA . ILE A 1 94 ? 12.167 -7.869 -24.605 1.00 92.62 94 ILE A CA 1
ATOM 736 C C . ILE A 1 94 ? 13.422 -7.560 -23.796 1.00 92.62 94 ILE A C 1
ATOM 738 O O . ILE A 1 94 ? 14.507 -8.033 -24.123 1.00 92.62 94 ILE A O 1
ATOM 742 N N . ILE A 1 95 ? 13.260 -6.777 -22.734 1.00 93.56 95 ILE A N 1
ATOM 743 C CA . ILE A 1 95 ? 14.304 -6.505 -21.750 1.00 93.56 95 ILE A CA 1
ATOM 744 C C . ILE A 1 95 ? 14.035 -7.388 -20.532 1.00 93.56 95 ILE A C 1
ATOM 746 O O . ILE A 1 95 ? 12.944 -7.340 -19.960 1.00 93.56 95 ILE A O 1
ATOM 750 N N . GLU A 1 96 ? 15.035 -8.165 -20.113 1.00 94.50 96 GLU A N 1
ATOM 751 C CA . GLU A 1 96 ? 14.961 -9.124 -18.996 1.00 94.50 96 GLU A CA 1
ATOM 752 C C . GLU A 1 96 ? 15.132 -8.458 -17.622 1.00 94.50 96 GLU A C 1
ATOM 754 O O . GLU A 1 96 ? 15.856 -8.929 -16.747 1.00 94.50 96 GLU A O 1
ATOM 759 N N . THR A 1 97 ? 14.487 -7.310 -17.436 1.00 92.56 97 THR A N 1
ATOM 760 C CA . THR A 1 97 ? 14.435 -6.625 -16.147 1.00 92.56 97 THR A CA 1
ATOM 761 C C . THR A 1 97 ? 13.037 -6.093 -15.878 1.00 92.56 97 THR A C 1
ATOM 763 O O . THR A 1 97 ? 12.217 -5.893 -16.785 1.00 92.56 97 THR A O 1
ATOM 766 N N . ARG A 1 98 ? 12.751 -5.814 -14.606 1.00 92.50 98 ARG A N 1
ATOM 767 C CA . ARG A 1 98 ? 11.563 -5.056 -14.231 1.00 92.50 98 ARG A CA 1
ATOM 768 C C . ARG A 1 98 ? 11.620 -3.662 -14.856 1.00 92.50 98 ARG A C 1
ATOM 770 O O . ARG A 1 98 ? 12.603 -2.944 -14.702 1.00 92.50 98 ARG A O 1
ATOM 777 N N . ARG A 1 99 ? 10.521 -3.233 -15.482 1.00 91.81 99 ARG A N 1
ATOM 778 C CA . ARG A 1 99 ? 10.403 -1.869 -16.012 1.00 91.81 99 ARG A CA 1
ATOM 779 C C . ARG A 1 99 ? 10.545 -0.833 -14.890 1.00 91.81 99 ARG A C 1
ATOM 781 O O . ARG A 1 99 ? 9.755 -0.829 -13.937 1.00 91.81 99 ARG A O 1
ATOM 788 N N . ASN A 1 100 ? 11.504 0.078 -15.043 1.00 89.31 100 ASN A N 1
ATOM 789 C CA . ASN A 1 100 ? 11.664 1.229 -14.155 1.00 89.31 100 ASN A CA 1
ATOM 790 C C . ASN A 1 100 ? 10.416 2.121 -14.190 1.00 89.31 100 ASN A C 1
ATOM 792 O O . ASN A 1 100 ? 9.746 2.247 -15.216 1.00 89.31 100 ASN A O 1
ATOM 796 N N . ALA A 1 101 ? 10.082 2.749 -13.063 1.00 86.62 101 ALA A N 1
ATOM 797 C CA . ALA A 1 101 ? 9.064 3.791 -13.065 1.00 86.62 101 ALA A CA 1
ATOM 798 C C . ALA A 1 101 ? 9.575 4.971 -13.898 1.00 86.62 101 ALA A C 1
ATOM 800 O O . ALA A 1 101 ? 10.690 5.427 -13.666 1.00 86.62 101 ALA A O 1
ATOM 801 N N . GLN A 1 102 ? 8.768 5.444 -14.845 1.00 80.25 102 GLN A N 1
ATOM 802 C CA . GLN A 1 102 ? 9.014 6.639 -15.649 1.00 80.25 102 GLN A CA 1
ATOM 803 C C . GLN A 1 102 ? 7.670 7.317 -15.940 1.00 80.25 102 GLN A C 1
ATOM 805 O O . GLN A 1 102 ? 6.645 6.642 -16.077 1.00 80.25 102 GLN A O 1
ATOM 810 N N . PHE A 1 103 ? 7.666 8.646 -16.034 1.00 69.38 103 PHE A N 1
ATOM 811 C CA . PHE A 1 103 ? 6.497 9.422 -16.451 1.00 69.38 103 PHE A CA 1
ATOM 812 C C . PHE A 1 103 ? 6.490 9.549 -17.977 1.00 69.38 103 PHE A C 1
ATOM 814 O O . PHE A 1 103 ? 6.826 10.593 -18.521 1.00 69.38 103 PHE A O 1
ATOM 821 N N . VAL A 1 104 ? 6.143 8.462 -18.665 1.00 58.44 104 VAL A N 1
ATOM 822 C CA . VAL A 1 104 ? 5.899 8.487 -20.112 1.00 58.44 104 VAL A CA 1
ATOM 823 C C . VAL A 1 104 ? 4.408 8.731 -20.314 1.00 58.44 104 VAL A C 1
ATOM 825 O O . VAL A 1 104 ? 3.595 7.966 -19.794 1.00 58.44 104 VAL A O 1
ATOM 828 N N . THR A 1 105 ? 4.037 9.784 -21.043 1.00 46.09 105 THR A N 1
ATOM 829 C CA . THR A 1 105 ? 2.667 9.963 -21.540 1.00 46.09 105 THR A CA 1
ATOM 830 C C . THR A 1 105 ? 2.617 9.334 -22.928 1.00 46.09 105 THR A C 1
ATOM 832 O O . THR A 1 105 ? 3.123 9.940 -23.870 1.00 46.09 105 THR A O 1
ATOM 835 N N . PRO A 1 106 ? 2.058 8.124 -23.104 1.00 44.69 106 PRO A N 1
ATOM 836 C CA . PRO A 1 106 ? 1.893 7.580 -24.438 1.00 44.69 106 PRO A CA 1
ATOM 837 C C . PRO A 1 106 ? 0.758 8.355 -25.104 1.00 44.69 106 PRO A C 1
ATOM 839 O O . PRO A 1 106 ? -0.415 8.069 -24.874 1.00 44.69 106 PRO A O 1
ATOM 842 N N . ILE A 1 107 ? 1.100 9.380 -25.884 1.00 41.91 107 ILE A N 1
ATOM 843 C CA . ILE A 1 107 ? 0.147 10.075 -26.748 1.00 41.91 107 ILE A CA 1
ATOM 844 C C . ILE A 1 107 ? 0.086 9.269 -28.052 1.00 41.91 107 ILE A C 1
ATOM 846 O O . ILE A 1 107 ? 1.086 9.209 -28.774 1.00 41.91 107 ILE A O 1
ATOM 850 N N . PRO A 1 108 ? -1.048 8.624 -28.389 1.00 43.53 108 PRO A N 1
ATOM 851 C CA . PRO A 1 108 ? -1.204 8.006 -29.697 1.00 43.53 108 PRO A CA 1
ATOM 852 C C . PRO A 1 108 ? -1.076 9.100 -30.758 1.00 43.53 108 PRO A C 1
ATOM 854 O O . PRO A 1 108 ? -1.854 10.056 -30.759 1.00 43.53 108 PRO A O 1
ATOM 857 N N . LYS A 1 109 ? -0.096 8.986 -31.662 1.00 49.22 109 LYS A N 1
ATOM 858 C CA . LYS A 1 109 ? 0.038 9.945 -32.763 1.00 49.22 109 LYS A CA 1
ATOM 859 C C . LYS A 1 109 ? -1.248 9.906 -33.605 1.00 49.22 109 LYS A C 1
ATOM 861 O O . LYS A 1 109 ? -1.638 8.819 -34.047 1.00 49.22 109 LYS A O 1
ATOM 866 N N . PRO A 1 110 ? -1.915 11.047 -33.857 1.00 42.22 110 PRO A N 1
ATOM 867 C CA . PRO A 1 110 ? -3.048 11.082 -34.770 1.00 42.22 110 PRO A CA 1
ATOM 868 C C . PRO A 1 110 ? -2.589 10.592 -36.149 1.00 42.22 110 PRO A C 1
ATOM 870 O O . PRO A 1 110 ? -1.564 11.026 -36.671 1.00 42.22 110 PRO A O 1
ATOM 873 N N . LYS A 1 111 ? -3.337 9.655 -36.742 1.00 47.47 111 LYS A N 1
ATOM 874 C CA . LYS A 1 111 ? -2.911 8.857 -37.909 1.00 47.47 111 LYS A CA 1
ATOM 875 C C . LYS A 1 111 ? -2.660 9.633 -39.218 1.00 47.47 111 LYS A C 1
ATOM 877 O O . LYS A 1 111 ? -2.348 8.995 -40.219 1.00 47.47 111 LYS A O 1
ATOM 882 N N . LYS A 1 112 ? -2.761 10.966 -39.266 1.00 47.06 112 LYS A N 1
ATOM 883 C CA . LYS A 1 112 ? -2.444 11.775 -40.459 1.00 47.06 112 LYS A CA 1
ATOM 884 C C . LYS A 1 112 ? -2.015 13.196 -40.081 1.00 47.06 112 LYS A C 1
ATOM 886 O O . LYS A 1 112 ? -2.822 13.938 -39.537 1.00 47.06 112 LYS A O 1
ATOM 891 N N . GLN A 1 113 ? -0.818 13.612 -40.493 1.00 42.16 113 GLN A N 1
ATOM 892 C CA . GLN A 1 113 ? -0.521 15.022 -40.771 1.00 42.16 113 GLN A CA 1
ATOM 893 C C . GLN A 1 113 ? 0.288 15.116 -42.069 1.00 42.16 113 GLN A C 1
ATOM 895 O O . GLN A 1 113 ? 1.467 14.774 -42.115 1.00 42.16 113 GLN A O 1
ATOM 900 N N . LYS A 1 114 ? -0.370 15.558 -43.147 1.00 37.84 114 LYS A N 1
ATOM 901 C CA . LYS A 1 114 ? 0.308 16.117 -44.319 1.00 37.84 114 LYS A CA 1
ATOM 902 C C . LYS A 1 114 ? 0.566 17.599 -44.022 1.00 37.84 114 LYS A C 1
ATOM 904 O O . LYS A 1 114 ? -0.389 18.354 -43.911 1.00 37.84 114 LYS A O 1
ATOM 909 N N . GLY A 1 115 ? 1.839 17.983 -43.922 1.00 48.97 115 GLY A N 1
ATOM 910 C CA . GLY A 1 115 ? 2.311 19.321 -44.299 1.00 48.97 115 GLY A CA 1
ATOM 911 C C . GLY A 1 115 ? 1.995 20.516 -43.390 1.00 48.97 115 GLY A C 1
ATOM 912 O O . GLY A 1 115 ? 1.618 21.554 -43.917 1.00 48.97 115 GLY A O 1
ATOM 913 N N . ALA A 1 116 ? 2.208 20.432 -42.075 1.00 40.53 116 ALA A N 1
ATOM 914 C CA . ALA A 1 116 ? 2.273 21.624 -41.214 1.00 40.53 116 ALA A CA 1
ATOM 915 C C . ALA A 1 116 ? 3.532 21.576 -40.319 1.00 40.53 116 ALA A C 1
ATOM 917 O O . ALA A 1 116 ? 3.977 20.473 -39.984 1.00 40.53 116 ALA A O 1
ATOM 918 N N . PRO A 1 117 ? 4.151 22.726 -39.978 1.00 42.72 117 PRO A N 1
ATOM 919 C CA . PRO A 1 117 ? 5.412 22.764 -39.237 1.00 42.72 117 PRO A CA 1
ATOM 920 C C . PRO A 1 117 ? 5.270 22.101 -37.863 1.00 42.72 117 PRO A C 1
ATOM 922 O O . PRO A 1 117 ? 4.215 22.190 -37.236 1.00 42.72 117 PRO A O 1
ATOM 925 N N . LYS A 1 118 ? 6.343 21.431 -37.408 1.00 46.19 118 LYS A N 1
ATOM 926 C CA . LYS A 1 118 ? 6.442 20.788 -36.087 1.00 46.19 118 LYS A CA 1
ATOM 927 C C . LYS A 1 118 ? 6.119 21.807 -34.993 1.00 46.19 118 LYS A C 1
ATOM 929 O O . LYS A 1 118 ? 6.986 22.570 -34.576 1.00 46.19 118 LYS A O 1
ATOM 934 N N . GLN A 1 119 ? 4.878 21.797 -34.529 1.00 37.72 119 GLN A N 1
ATOM 935 C CA . GLN A 1 119 ? 4.504 22.412 -33.270 1.00 37.72 119 GLN A CA 1
ATOM 936 C C . GLN A 1 119 ? 5.221 21.623 -32.173 1.00 37.72 119 GLN A C 1
ATOM 938 O O . GLN A 1 119 ? 5.080 20.401 -32.095 1.00 37.72 119 GLN A O 1
ATOM 943 N N . SER A 1 120 ? 6.056 22.308 -31.392 1.00 40.19 120 SER A N 1
ATOM 944 C CA . SER A 1 120 ? 6.650 21.754 -30.180 1.00 40.19 120 SER A CA 1
ATOM 945 C C . SER A 1 120 ? 5.549 21.140 -29.322 1.00 40.19 120 SER A C 1
ATOM 947 O O . SER A 1 120 ? 4.454 21.699 -29.217 1.00 40.19 120 SER A O 1
ATOM 949 N N . GLU A 1 121 ? 5.834 19.964 -28.763 1.00 40.25 121 GLU A N 1
ATOM 950 C CA . GLU A 1 121 ? 4.936 19.259 -27.855 1.00 40.25 121 GLU A CA 1
ATOM 951 C C . GLU A 1 121 ? 4.441 20.241 -26.795 1.00 40.25 121 GLU A C 1
ATOM 953 O O . GLU A 1 121 ? 5.217 20.713 -25.967 1.00 40.25 121 GLU A O 1
ATOM 958 N N . ILE A 1 122 ? 3.154 20.589 -26.846 1.00 35.19 122 ILE A N 1
ATOM 959 C CA . ILE A 1 122 ? 2.514 21.286 -25.739 1.00 35.19 122 ILE A CA 1
ATOM 960 C C . ILE A 1 122 ? 2.511 20.261 -24.605 1.00 35.19 122 ILE A C 1
ATOM 962 O O . ILE A 1 122 ? 1.857 19.219 -24.750 1.00 35.19 122 ILE A O 1
ATOM 966 N N . PRO A 1 123 ? 3.247 20.491 -23.503 1.00 38.56 123 PRO A N 1
ATOM 967 C CA . PRO A 1 123 ? 3.166 19.612 -22.355 1.00 38.56 123 PRO A CA 1
ATOM 968 C C . PRO A 1 123 ? 1.702 19.598 -21.933 1.00 38.56 123 PRO A C 1
ATOM 970 O O . PRO A 1 123 ? 1.105 20.664 -21.788 1.00 38.56 123 PRO A O 1
ATOM 973 N N . PHE A 1 124 ? 1.114 18.414 -21.768 1.00 37.03 124 PHE A N 1
ATOM 974 C CA . PHE A 1 124 ? -0.170 18.294 -21.087 1.00 37.03 124 PHE A CA 1
ATOM 975 C C . PHE A 1 124 ? 0.015 18.855 -19.671 1.00 37.03 124 PHE A C 1
ATOM 977 O O . PHE A 1 124 ? 0.530 18.190 -18.773 1.00 37.03 124 PHE A O 1
ATOM 984 N N . ASP A 1 125 ? -0.311 20.136 -19.544 1.00 37.66 125 ASP A N 1
ATOM 985 C CA . ASP A 1 125 ? -0.402 20.893 -18.316 1.00 37.66 125 ASP A CA 1
ATOM 986 C C . ASP A 1 125 ? -1.615 20.351 -17.564 1.00 37.66 125 ASP A C 1
ATOM 988 O O . ASP A 1 125 ? -2.752 20.457 -18.026 1.00 37.66 125 ASP A O 1
ATOM 992 N N . ASP A 1 126 ? -1.373 19.747 -16.402 1.00 40.84 126 ASP A N 1
ATOM 993 C CA . ASP A 1 126 ? -2.385 19.237 -15.466 1.00 40.84 126 ASP A CA 1
ATOM 994 C C . ASP A 1 126 ? -3.180 20.394 -14.794 1.00 40.84 126 ASP A C 1
ATOM 996 O O . ASP A 1 126 ? -3.635 20.299 -13.650 1.00 40.84 126 ASP A O 1
ATOM 1000 N N . GLY A 1 127 ? -3.336 21.521 -15.498 1.00 39.38 127 GLY A N 1
ATOM 1001 C CA . GLY A 1 127 ? -4.022 22.737 -15.065 1.00 39.38 127 GLY A CA 1
ATOM 1002 C C . GLY A 1 127 ? -3.311 23.499 -13.946 1.00 39.38 127 GLY A C 1
ATOM 1003 O O . GLY A 1 127 ? -3.937 24.331 -13.288 1.00 39.38 127 GLY A O 1
ATOM 1004 N N . LYS A 1 128 ? -2.032 23.203 -13.691 1.00 40.53 128 LYS A N 1
ATOM 1005 C CA . LYS A 1 128 ? -1.186 23.864 -12.691 1.00 40.53 128 LYS A CA 1
ATOM 1006 C C . LYS A 1 128 ? 0.278 23.637 -13.065 1.00 40.53 128 LYS A C 1
ATOM 1008 O O . LYS A 1 128 ? 0.863 22.706 -12.526 1.00 40.53 128 LYS A O 1
ATOM 1013 N N . GLY A 1 129 ? 0.873 24.441 -13.945 1.00 40.94 129 GLY A N 1
ATOM 1014 C CA . GLY A 1 129 ? 2.275 24.319 -14.390 1.00 40.94 129 GLY A CA 1
ATOM 1015 C C . GLY A 1 129 ? 3.331 24.132 -13.277 1.00 40.94 129 GLY A C 1
ATOM 1016 O O . GLY A 1 129 ? 4.016 25.076 -12.905 1.00 40.94 129 GLY A O 1
ATOM 1017 N N . LEU A 1 130 ? 3.478 22.908 -12.752 1.00 41.97 130 LEU A N 1
ATOM 1018 C CA . LEU A 1 130 ? 4.189 22.582 -11.503 1.00 41.97 130 LEU A CA 1
ATOM 1019 C C . LEU A 1 130 ? 5.175 21.408 -11.647 1.00 41.97 130 LEU A C 1
ATOM 1021 O O . LEU A 1 130 ? 5.532 20.796 -10.647 1.00 41.97 130 LEU A O 1
ATOM 1025 N N . SER A 1 131 ? 5.604 21.043 -12.859 1.00 50.34 131 SER A N 1
ATOM 1026 C CA . SER A 1 131 ? 6.707 20.077 -12.993 1.00 50.34 131 SER A CA 1
ATOM 1027 C C . SER A 1 131 ? 7.743 20.550 -14.001 1.00 50.34 131 SER A C 1
ATOM 1029 O O . SER A 1 131 ? 7.517 20.458 -15.207 1.00 50.34 131 SER A O 1
ATOM 1031 N N . THR A 1 132 ? 8.873 21.057 -13.507 1.00 63.34 132 THR A N 1
ATOM 1032 C CA . THR A 1 132 ? 10.094 21.188 -14.312 1.00 63.34 132 THR A CA 1
ATOM 1033 C C . THR A 1 132 ? 10.664 19.797 -14.618 1.00 63.34 132 THR A C 1
ATOM 1035 O O . THR A 1 132 ? 10.332 18.809 -13.952 1.00 63.34 132 THR A O 1
ATOM 1038 N N . GLU A 1 133 ? 11.518 19.692 -15.635 1.00 61.31 133 GLU A N 1
ATOM 1039 C CA . GLU A 1 133 ? 12.196 18.438 -15.995 1.00 61.31 133 GLU A CA 1
ATOM 1040 C C . GLU A 1 133 ? 12.974 17.845 -14.802 1.00 61.31 133 GLU A C 1
ATOM 1042 O O . GLU A 1 133 ? 12.851 16.653 -14.502 1.00 61.31 133 GLU A O 1
ATOM 1047 N N . ASP A 1 134 ? 13.625 18.710 -14.019 1.00 59.62 134 ASP A N 1
ATOM 1048 C CA . ASP A 1 134 ? 14.323 18.355 -12.778 1.00 59.62 134 ASP A CA 1
ATOM 1049 C C . ASP A 1 134 ? 13.401 17.720 -11.729 1.00 59.62 134 ASP A C 1
ATOM 1051 O O . ASP A 1 134 ? 13.763 16.733 -11.081 1.00 59.62 134 ASP A O 1
ATOM 1055 N N . GLN A 1 135 ? 12.179 18.239 -11.570 1.00 62.47 135 GLN A N 1
ATOM 1056 C CA . GLN A 1 135 ? 11.202 17.688 -10.629 1.00 62.47 135 GLN A CA 1
ATOM 1057 C C . GLN A 1 135 ? 10.747 16.291 -11.068 1.00 62.47 135 GLN A C 1
ATOM 1059 O O . GLN A 1 135 ? 10.654 15.383 -10.238 1.00 62.47 135 GLN A O 1
ATOM 1064 N N . ARG A 1 136 ? 10.534 16.063 -12.373 1.00 64.31 136 ARG A N 1
ATOM 1065 C CA . ARG A 1 136 ? 10.181 14.732 -12.907 1.00 64.31 136 ARG A CA 1
ATOM 1066 C C . ARG A 1 136 ? 11.303 13.717 -12.694 1.00 64.31 136 ARG A C 1
ATOM 1068 O O . ARG A 1 136 ? 11.027 12.579 -12.294 1.00 64.31 136 ARG A O 1
ATOM 1075 N N . TYR A 1 137 ? 12.553 14.126 -12.914 1.00 65.25 137 TYR A N 1
ATOM 1076 C CA . TYR A 1 137 ? 13.725 13.291 -12.661 1.00 65.25 137 TYR A CA 1
ATOM 1077 C C . TYR A 1 137 ? 13.858 12.951 -11.170 1.00 65.25 137 TYR A C 1
ATOM 1079 O O . TYR A 1 137 ? 13.970 11.777 -10.806 1.00 65.25 137 TYR A O 1
ATOM 1087 N N . ALA A 1 138 ? 13.738 13.951 -10.292 1.00 72.12 138 ALA A N 1
ATOM 1088 C CA . ALA A 1 138 ? 13.799 13.765 -8.845 1.00 72.12 138 ALA A CA 1
ATOM 1089 C C . ALA A 1 138 ? 12.698 12.817 -8.332 1.00 72.12 138 ALA A C 1
ATOM 1091 O O . ALA A 1 138 ? 12.987 11.883 -7.579 1.00 72.12 138 ALA A O 1
ATOM 1092 N N . HIS A 1 139 ? 11.450 12.985 -8.786 1.00 77.06 139 HIS A N 1
ATOM 1093 C CA . HIS A 1 139 ? 10.347 12.083 -8.439 1.00 77.06 139 HIS A CA 1
ATOM 1094 C C . HIS A 1 139 ? 10.602 10.647 -8.905 1.00 77.06 139 HIS A C 1
ATOM 1096 O O . HIS A 1 139 ? 10.400 9.697 -8.146 1.00 77.06 139 HIS A O 1
ATOM 1102 N N . THR A 1 140 ? 11.084 10.482 -10.136 1.00 83.12 140 THR A N 1
ATOM 1103 C CA . THR A 1 140 ? 11.408 9.169 -10.704 1.00 83.12 140 THR A CA 1
ATOM 1104 C C . THR A 1 140 ? 12.510 8.467 -9.906 1.00 83.12 140 THR A C 1
ATOM 1106 O O . THR A 1 140 ? 12.389 7.281 -9.586 1.00 83.12 140 THR A O 1
ATOM 1109 N N . ALA A 1 141 ? 13.553 9.203 -9.516 1.00 86.06 141 ALA A N 1
ATOM 1110 C CA . ALA A 1 141 ? 14.645 8.684 -8.701 1.00 86.06 141 ALA A CA 1
ATOM 1111 C C . ALA A 1 141 ? 14.171 8.235 -7.310 1.00 86.06 141 ALA A C 1
ATOM 1113 O O . ALA A 1 141 ? 14.593 7.185 -6.824 1.00 86.06 141 ALA A O 1
ATOM 1114 N N . ILE A 1 142 ? 13.268 8.990 -6.674 1.00 89.75 142 ILE A N 1
ATOM 1115 C CA . ILE A 1 142 ? 12.690 8.612 -5.379 1.00 89.75 142 ILE A CA 1
ATOM 1116 C C . ILE A 1 142 ? 11.854 7.333 -5.500 1.00 89.75 142 ILE A C 1
ATOM 1118 O O . ILE A 1 142 ? 12.044 6.414 -4.705 1.00 89.75 142 ILE A O 1
ATOM 1122 N N . ILE A 1 143 ? 10.973 7.235 -6.501 1.00 90.50 143 ILE A N 1
ATOM 1123 C CA . ILE A 1 143 ? 10.103 6.062 -6.689 1.00 90.50 143 ILE A CA 1
ATOM 1124 C C . ILE A 1 143 ? 10.928 4.797 -6.944 1.00 90.50 143 ILE A C 1
ATOM 1126 O O . ILE A 1 143 ? 10.701 3.773 -6.297 1.00 90.50 143 ILE A O 1
ATOM 1130 N N . ASN A 1 144 ? 11.890 4.859 -7.868 1.00 92.88 144 ASN A N 1
ATOM 1131 C CA . ASN A 1 144 ? 12.756 3.717 -8.163 1.00 92.88 144 ASN A CA 1
ATOM 1132 C C . ASN A 1 144 ? 13.646 3.366 -6.962 1.00 92.88 144 ASN A C 1
ATOM 1134 O O . ASN A 1 144 ? 13.833 2.186 -6.680 1.00 92.88 144 ASN A O 1
ATOM 1138 N N . GLY A 1 145 ? 14.112 4.363 -6.203 1.00 94.06 145 GLY A N 1
ATOM 1139 C CA . GLY A 1 145 ? 14.858 4.142 -4.965 1.00 94.06 145 GLY A CA 1
ATOM 1140 C C . GLY A 1 145 ? 14.051 3.386 -3.905 1.00 94.06 145 GLY A C 1
ATOM 1141 O O . GLY A 1 145 ? 14.547 2.405 -3.359 1.00 94.06 145 GLY A O 1
ATOM 1142 N N . VAL A 1 146 ? 12.796 3.779 -3.647 1.00 94.56 146 VAL A N 1
ATOM 1143 C CA . VAL A 1 146 ? 11.929 3.045 -2.703 1.00 94.56 146 VAL A CA 1
ATOM 1144 C C . VAL A 1 146 ? 11.694 1.615 -3.187 1.00 94.56 146 VAL A C 1
ATOM 1146 O O . VAL A 1 146 ? 11.794 0.689 -2.390 1.00 94.56 146 VAL A O 1
ATOM 1149 N N . ARG A 1 147 ? 11.430 1.413 -4.487 1.00 95.12 147 ARG A N 1
ATOM 1150 C CA . ARG A 1 147 ? 11.263 0.063 -5.055 1.00 95.12 147 ARG A CA 1
ATOM 1151 C C . ARG A 1 147 ? 12.490 -0.813 -4.824 1.00 95.12 147 ARG A C 1
ATOM 1153 O O . ARG A 1 147 ? 12.331 -1.942 -4.387 1.00 95.12 147 ARG A O 1
ATOM 1160 N N . GLN A 1 148 ? 13.693 -0.287 -5.052 1.00 95.19 148 GLN A N 1
ATOM 1161 C CA . GLN A 1 148 ? 14.938 -1.027 -4.824 1.00 95.19 148 GLN A CA 1
ATOM 1162 C C . GLN A 1 148 ? 15.122 -1.420 -3.355 1.00 95.19 148 GLN A C 1
ATOM 1164 O O . GLN A 1 148 ? 15.525 -2.544 -3.067 1.00 95.19 148 GLN A O 1
ATOM 1169 N N . GLU A 1 149 ? 14.816 -0.520 -2.419 1.00 96.12 149 GLU A N 1
ATOM 1170 C CA . GLU A 1 149 ? 14.905 -0.836 -0.993 1.00 96.12 149 GLU A CA 1
ATOM 1171 C C . GLU A 1 149 ? 13.864 -1.870 -0.549 1.00 96.12 149 GLU A C 1
ATOM 1173 O O . GLU A 1 149 ? 14.189 -2.783 0.210 1.00 96.12 149 GLU A O 1
ATOM 1178 N N . VAL A 1 150 ? 12.624 -1.752 -1.034 1.00 96.50 150 VAL A N 1
ATOM 1179 C CA . VAL A 1 150 ? 11.559 -2.726 -0.758 1.00 96.50 150 VAL A CA 1
ATOM 1180 C C . VAL A 1 150 ? 11.903 -4.081 -1.374 1.00 96.50 150 VAL A C 1
ATOM 1182 O O . VAL A 1 150 ? 11.704 -5.099 -0.720 1.00 96.50 150 VAL A O 1
ATOM 1185 N N . ASP A 1 151 ? 12.467 -4.112 -2.583 1.00 95.50 151 ASP A N 1
ATOM 1186 C CA . ASP A 1 151 ? 12.918 -5.344 -3.236 1.00 95.50 151 ASP A CA 1
ATOM 1187 C C . ASP A 1 151 ? 14.049 -6.005 -2.436 1.00 95.50 151 ASP A C 1
ATOM 1189 O O . ASP A 1 151 ? 13.968 -7.196 -2.142 1.00 95.50 151 ASP A O 1
ATOM 1193 N N . ARG A 1 152 ? 15.055 -5.234 -1.994 1.00 94.81 152 ARG A N 1
ATOM 1194 C CA . ARG A 1 152 ? 16.135 -5.744 -1.132 1.00 94.81 152 ARG A CA 1
ATOM 1195 C C . ARG A 1 152 ? 15.594 -6.312 0.179 1.00 94.81 152 ARG A C 1
ATOM 1197 O O . ARG A 1 152 ? 16.004 -7.390 0.585 1.00 94.81 152 ARG A O 1
ATOM 1204 N N . TRP A 1 153 ? 14.672 -5.599 0.823 1.00 95.81 153 TRP A N 1
ATOM 1205 C CA . TRP A 1 153 ? 14.031 -6.042 2.062 1.00 95.81 153 TRP A CA 1
ATOM 1206 C C . TRP A 1 153 ? 13.165 -7.293 1.866 1.00 95.81 153 TRP A C 1
ATOM 1208 O O . TRP A 1 153 ? 13.172 -8.182 2.711 1.00 95.81 153 TRP A O 1
ATOM 1218 N N . ARG A 1 154 ? 12.438 -7.396 0.747 1.00 94.75 154 ARG A N 1
ATOM 1219 C CA . ARG A 1 154 ? 11.605 -8.562 0.417 1.00 94.75 154 ARG A CA 1
ATOM 1220 C C . ARG A 1 154 ? 12.436 -9.827 0.202 1.00 94.75 154 ARG A C 1
ATOM 1222 O O . ARG A 1 154 ? 11.960 -10.906 0.535 1.00 94.75 154 ARG A O 1
ATOM 1229 N N . LEU A 1 155 ? 13.633 -9.689 -0.370 1.00 93.38 155 LEU A N 1
ATOM 1230 C CA . LEU A 1 155 ? 14.536 -10.802 -0.673 1.00 93.38 155 LEU A CA 1
ATOM 1231 C C . LEU A 1 155 ? 15.265 -11.361 0.557 1.00 93.38 155 LEU A C 1
ATOM 1233 O O . LEU A 1 155 ? 15.922 -12.391 0.430 1.00 93.38 155 LEU A O 1
ATOM 1237 N N . ASP A 1 156 ? 15.162 -10.716 1.723 1.00 93.38 156 ASP A N 1
ATOM 1238 C CA . ASP A 1 156 ? 15.744 -11.246 2.955 1.00 93.38 156 ASP A CA 1
ATOM 1239 C C . ASP A 1 156 ? 14.973 -12.503 3.405 1.00 93.38 156 ASP A C 1
ATOM 1241 O O . ASP A 1 156 ? 13.774 -12.406 3.710 1.00 93.38 156 ASP A O 1
ATOM 1245 N N . PRO A 1 157 ? 15.617 -13.687 3.429 1.00 89.56 157 PRO A N 1
ATOM 1246 C CA . PRO A 1 157 ? 14.942 -14.936 3.754 1.00 89.56 157 PRO A CA 1
ATOM 1247 C C . PRO A 1 157 ? 14.610 -15.061 5.242 1.00 89.56 157 PRO A C 1
ATOM 1249 O O . PRO A 1 157 ? 13.747 -15.869 5.580 1.00 89.56 157 PRO A O 1
ATOM 1252 N N . ASP A 1 158 ? 15.271 -14.299 6.123 1.00 90.88 158 ASP A N 1
ATOM 1253 C CA . ASP A 1 158 ? 15.064 -14.389 7.567 1.00 90.88 158 ASP A CA 1
ATOM 1254 C C . ASP A 1 158 ? 14.024 -13.354 8.039 1.00 90.88 158 ASP A C 1
ATOM 1256 O O . ASP A 1 158 ? 14.292 -12.146 8.031 1.00 90.88 158 ASP A O 1
ATOM 1260 N N . PRO A 1 159 ? 12.844 -13.792 8.524 1.00 90.50 159 PRO A N 1
ATOM 1261 C CA . PRO A 1 159 ? 11.833 -12.891 9.065 1.00 90.50 159 PRO A CA 1
ATOM 1262 C C . PRO A 1 159 ? 12.324 -12.022 10.229 1.00 90.50 159 PRO A C 1
ATOM 1264 O O . PRO A 1 159 ? 11.798 -10.925 10.432 1.00 90.50 159 PRO A O 1
ATOM 1267 N N . ASN A 1 160 ? 13.340 -12.462 10.979 1.00 90.19 160 ASN A N 1
ATOM 1268 C CA . ASN A 1 160 ? 13.901 -11.693 12.092 1.00 90.19 160 ASN A CA 1
ATOM 1269 C C . ASN A 1 160 ? 14.631 -10.430 11.616 1.00 90.19 160 ASN A C 1
ATOM 1271 O O . ASN A 1 160 ? 14.700 -9.431 12.337 1.00 90.19 160 ASN A O 1
ATOM 1275 N N . HIS A 1 161 ? 15.135 -10.432 10.382 1.00 91.94 161 HIS A N 1
ATOM 1276 C CA . HIS A 1 161 ? 15.809 -9.283 9.785 1.00 91.94 161 HIS A CA 1
ATOM 1277 C C . HIS A 1 161 ? 14.848 -8.284 9.143 1.00 91.94 161 HIS A C 1
ATOM 1279 O O . HIS A 1 161 ? 15.258 -7.175 8.787 1.00 91.94 161 HIS A O 1
ATOM 1285 N N . TRP A 1 162 ? 13.555 -8.610 9.045 1.00 94.69 162 TRP A N 1
ATOM 1286 C CA . TRP A 1 162 ? 12.580 -7.729 8.407 1.00 94.69 162 TRP A CA 1
ATOM 1287 C C . TRP A 1 162 ? 12.320 -6.441 9.191 1.00 94.69 162 TRP A C 1
ATOM 1289 O O . TRP A 1 162 ? 11.818 -5.490 8.595 1.00 94.69 162 TRP A O 1
ATOM 1299 N N . ARG A 1 163 ? 12.676 -6.376 10.485 1.00 95.12 163 ARG A N 1
ATOM 1300 C CA . ARG A 1 163 ? 12.503 -5.186 11.351 1.00 95.12 163 ARG A CA 1
ATOM 1301 C C . ARG A 1 163 ? 11.058 -4.674 11.389 1.00 95.12 163 ARG A C 1
ATOM 1303 O O . ARG A 1 163 ? 10.810 -3.469 11.412 1.00 95.12 163 ARG A O 1
ATOM 1310 N N . VAL A 1 164 ? 10.111 -5.601 11.388 1.00 97.00 164 VAL A N 1
ATOM 1311 C CA . VAL A 1 164 ? 8.675 -5.343 11.540 1.00 97.00 164 VAL A CA 1
ATOM 1312 C C . VAL A 1 164 ? 8.173 -6.001 12.821 1.00 97.00 164 VAL A C 1
ATOM 1314 O O . VAL A 1 164 ? 8.874 -6.821 13.414 1.00 97.00 164 VAL A O 1
ATOM 1317 N N . THR A 1 165 ? 6.967 -5.657 13.265 1.00 96.62 165 THR A N 1
ATOM 1318 C CA . THR A 1 165 ? 6.333 -6.390 14.369 1.00 96.62 165 THR A CA 1
ATOM 1319 C C . THR A 1 165 ? 6.088 -7.867 14.008 1.00 96.62 165 THR A C 1
ATOM 1321 O O . THR A 1 165 ? 5.934 -8.194 12.825 1.00 96.62 165 THR A O 1
ATOM 1324 N N . PRO A 1 166 ? 6.005 -8.774 14.999 1.00 96.31 166 PRO A N 1
ATOM 1325 C CA . PRO A 1 166 ? 5.645 -10.178 14.787 1.00 96.31 166 PRO A CA 1
ATOM 1326 C C . PRO A 1 166 ? 4.339 -10.362 14.000 1.00 96.31 166 PRO A C 1
ATOM 1328 O O . PRO A 1 166 ? 4.254 -11.208 13.112 1.00 96.31 166 PRO A O 1
ATOM 1331 N N . GLU A 1 167 ? 3.330 -9.536 14.268 1.00 96.88 167 GLU A N 1
ATOM 1332 C CA . GLU A 1 167 ? 2.041 -9.530 13.578 1.00 96.88 167 GLU A CA 1
ATOM 1333 C C . GLU A 1 167 ? 2.205 -9.165 12.104 1.00 96.88 167 GLU A C 1
ATOM 1335 O O . GLU A 1 167 ? 1.633 -9.817 11.229 1.00 96.88 167 GLU A O 1
ATOM 1340 N N . THR A 1 168 ? 3.014 -8.145 11.814 1.00 97.81 168 THR A N 1
ATOM 1341 C CA . THR A 1 168 ? 3.322 -7.755 10.440 1.00 97.81 168 THR A CA 1
ATOM 1342 C C . THR A 1 168 ? 4.125 -8.840 9.728 1.00 97.81 168 THR A C 1
ATOM 1344 O O . THR A 1 168 ? 3.795 -9.169 8.590 1.00 97.81 168 THR A O 1
ATOM 1347 N N . ALA A 1 169 ? 5.125 -9.448 10.375 1.00 97.44 169 ALA A N 1
ATOM 1348 C CA . ALA A 1 169 ? 5.875 -10.567 9.801 1.00 97.44 169 ALA A CA 1
ATOM 1349 C C . ALA A 1 169 ? 4.944 -11.733 9.442 1.00 97.44 169 ALA A C 1
ATOM 1351 O O . ALA A 1 169 ? 5.018 -12.283 8.343 1.00 97.44 169 ALA A O 1
ATOM 1352 N N . ARG A 1 170 ? 3.997 -12.053 10.325 1.00 96.50 170 ARG A N 1
ATOM 1353 C CA . ARG A 1 170 ? 2.999 -13.093 10.090 1.00 96.50 170 ARG A CA 1
ATOM 1354 C C . ARG A 1 170 ? 2.063 -12.769 8.922 1.00 96.50 170 ARG A C 1
ATOM 1356 O O . ARG A 1 170 ? 1.799 -13.642 8.099 1.00 96.50 170 ARG A O 1
ATOM 1363 N N . LEU A 1 171 ? 1.596 -11.523 8.806 1.00 97.69 171 LEU A N 1
ATOM 1364 C CA . LEU A 1 171 ? 0.794 -11.079 7.657 1.00 97.69 171 LEU A CA 1
ATOM 1365 C C . LEU A 1 171 ? 1.585 -11.144 6.345 1.00 97.69 171 LEU A C 1
ATOM 1367 O O . LEU A 1 171 ? 1.055 -11.602 5.337 1.00 97.69 171 LEU A O 1
ATOM 1371 N N . LEU A 1 172 ? 2.858 -10.742 6.355 1.00 97.25 172 LEU A N 1
ATOM 1372 C CA . LEU A 1 172 ? 3.733 -10.828 5.184 1.00 97.25 172 LEU A CA 1
ATOM 1373 C C . LEU A 1 172 ? 3.953 -12.280 4.752 1.00 97.25 172 LEU A C 1
ATOM 1375 O O . LEU A 1 172 ? 3.850 -12.581 3.566 1.00 97.25 172 LEU A O 1
ATOM 1379 N N . GLN A 1 173 ? 4.207 -13.190 5.696 1.00 95.62 173 GLN A N 1
ATOM 1380 C CA . GLN A 1 173 ? 4.312 -14.622 5.402 1.00 95.62 173 GLN A CA 1
ATOM 1381 C C . GLN A 1 173 ? 3.021 -15.160 4.782 1.00 95.62 173 GLN A C 1
ATOM 1383 O O . GLN A 1 173 ? 3.080 -15.866 3.775 1.00 95.62 173 GLN A O 1
ATOM 1388 N N . HIS A 1 174 ? 1.871 -14.773 5.339 1.00 96.38 174 HIS A N 1
ATOM 1389 C CA . HIS A 1 174 ? 0.559 -15.142 4.818 1.00 96.38 174 HIS A CA 1
ATOM 1390 C C . HIS A 1 174 ? 0.365 -14.641 3.381 1.00 96.38 174 HIS A C 1
ATOM 1392 O O . HIS A 1 174 ? 0.105 -15.427 2.480 1.00 96.38 174 HIS A O 1
ATOM 1398 N N . TRP A 1 175 ? 0.579 -13.355 3.108 1.00 96.38 175 TRP A N 1
ATOM 1399 C CA . TRP A 1 175 ? 0.374 -12.809 1.761 1.00 96.38 175 TRP A CA 1
ATOM 1400 C C . TRP A 1 175 ? 1.357 -13.336 0.715 1.00 96.38 175 TRP A C 1
ATOM 1402 O O . TRP A 1 175 ? 0.984 -13.438 -0.451 1.00 96.38 175 TRP A O 1
ATOM 1412 N N . ARG A 1 176 ? 2.593 -13.661 1.111 1.00 93.44 176 ARG A N 1
ATOM 1413 C CA . ARG A 1 176 ? 3.638 -14.141 0.194 1.00 93.44 176 ARG A CA 1
ATOM 1414 C C . ARG A 1 176 ? 3.528 -15.633 -0.121 1.00 93.44 176 ARG A C 1
ATOM 1416 O O . ARG A 1 176 ? 3.839 -16.021 -1.242 1.00 93.44 176 ARG A O 1
ATOM 1423 N N . HIS A 1 177 ? 3.114 -16.461 0.841 1.00 92.19 177 HIS A N 1
ATOM 1424 C CA . HIS A 1 177 ? 3.278 -17.919 0.736 1.00 92.19 177 HIS A CA 1
ATOM 1425 C C . HIS A 1 177 ? 2.020 -18.736 1.034 1.00 92.19 177 HIS A C 1
ATOM 1427 O O . HIS A 1 177 ? 2.036 -19.948 0.821 1.00 92.19 177 HIS A O 1
ATOM 1433 N N . HIS A 1 178 ? 0.941 -18.129 1.537 1.00 93.69 178 HIS A N 1
ATOM 1434 C CA . HIS A 1 178 ? -0.263 -18.887 1.861 1.00 93.69 178 HIS A CA 1
ATOM 1435 C C . HIS A 1 178 ? -0.853 -19.552 0.603 1.00 93.69 178 HIS A C 1
ATOM 1437 O O . HIS A 1 178 ? -0.994 -18.889 -0.430 1.00 93.69 178 HIS A O 1
ATOM 1443 N N . PRO A 1 179 ? -1.221 -20.845 0.659 1.00 92.50 179 PRO A N 1
ATOM 1444 C CA . PRO A 1 179 ? -1.903 -21.518 -0.438 1.00 92.50 179 PRO A CA 1
ATOM 1445 C C . PRO A 1 179 ? -3.381 -21.104 -0.470 1.00 92.50 179 PRO A C 1
ATOM 1447 O O . PRO A 1 179 ? -4.251 -21.832 -0.002 1.00 92.50 179 PRO A O 1
ATOM 1450 N N . PHE A 1 180 ? -3.657 -19.915 -1.010 1.00 92.25 180 PHE A N 1
ATOM 1451 C CA . PHE A 1 180 ? -5.017 -19.394 -1.171 1.00 92.25 180 PHE A CA 1
ATOM 1452 C C . PHE A 1 180 ? -5.891 -20.385 -1.944 1.00 92.25 180 PHE A C 1
ATOM 1454 O O . PHE A 1 180 ? -5.548 -20.778 -3.062 1.00 92.25 180 PHE A O 1
ATOM 1461 N N . SER A 1 181 ? -7.040 -20.743 -1.371 1.00 87.12 181 SER A N 1
ATOM 1462 C CA . SER A 1 181 ? -8.022 -21.598 -2.049 1.00 87.12 181 SER A CA 1
ATOM 1463 C C . SER A 1 181 ? -8.756 -20.859 -3.171 1.00 87.12 181 SER A C 1
ATOM 1465 O O . SER A 1 181 ? -9.261 -21.474 -4.112 1.00 87.12 181 SER A O 1
ATOM 1467 N N . SER A 1 182 ? -8.795 -19.528 -3.079 1.00 82.81 182 SER A N 1
ATOM 1468 C CA . SER A 1 182 ? -9.545 -18.656 -3.973 1.00 82.81 182 SER A CA 1
ATOM 1469 C C . SER A 1 182 ? -8.661 -17.584 -4.637 1.00 82.81 182 SER A C 1
ATOM 1471 O O . SER A 1 182 ? -7.621 -17.864 -5.237 1.00 82.81 182 SER A O 1
ATOM 1473 N N . LEU A 1 183 ? -9.095 -16.325 -4.592 1.00 85.19 183 LEU A N 1
ATOM 1474 C CA . LEU A 1 183 ? -8.411 -15.192 -5.198 1.00 85.19 183 LEU A CA 1
ATOM 1475 C C . LEU A 1 183 ? -7.192 -14.794 -4.359 1.00 85.19 183 LEU A C 1
ATOM 1477 O O . LEU A 1 183 ? -7.317 -14.007 -3.420 1.00 85.19 183 LEU A O 1
ATOM 1481 N N . ARG A 1 184 ? -6.002 -15.263 -4.751 1.00 92.56 184 ARG A N 1
ATOM 1482 C CA . ARG A 1 184 ? -4.744 -14.775 -4.168 1.00 92.56 184 ARG A CA 1
ATOM 1483 C C . ARG A 1 184 ? -4.454 -13.313 -4.556 1.00 92.56 184 ARG A C 1
ATOM 1485 O O . ARG A 1 184 ? -4.817 -12.901 -5.665 1.00 92.56 184 ARG A O 1
ATOM 1492 N N . PRO A 1 185 ? -3.789 -12.523 -3.693 1.00 95.06 185 PRO A N 1
ATOM 1493 C CA . PRO A 1 185 ? -3.409 -11.151 -4.017 1.00 95.06 185 PRO A CA 1
ATOM 1494 C C . PRO A 1 185 ? -2.493 -11.068 -5.244 1.00 95.06 185 PRO A C 1
ATOM 1496 O O . PRO A 1 185 ? -1.613 -11.904 -5.443 1.00 95.06 185 PRO A O 1
ATOM 1499 N N . PHE A 1 186 ? -2.673 -10.031 -6.062 1.00 95.94 186 PHE A N 1
ATOM 1500 C CA . PHE A 1 186 ? -1.716 -9.716 -7.126 1.00 95.94 186 PHE A CA 1
ATOM 1501 C C . PHE A 1 186 ? -0.405 -9.199 -6.534 1.00 95.94 186 PHE A C 1
ATOM 1503 O O . PHE A 1 186 ? -0.413 -8.530 -5.497 1.00 95.94 186 PHE A O 1
ATOM 1510 N N . PHE A 1 187 ? 0.705 -9.392 -7.249 1.00 95.81 187 PHE A N 1
ATOM 1511 C CA . PHE A 1 187 ? 2.010 -8.886 -6.823 1.00 95.81 187 PHE A CA 1
ATOM 1512 C C . PHE A 1 187 ? 1.968 -7.375 -6.556 1.00 95.81 187 PHE A C 1
ATOM 1514 O O . PHE A 1 187 ? 2.463 -6.904 -5.538 1.00 95.81 187 PHE A O 1
ATOM 1521 N N . CYS A 1 188 ? 1.296 -6.604 -7.418 1.00 95.69 188 CYS A N 1
ATOM 1522 C CA . CYS A 1 188 ? 1.175 -5.155 -7.247 1.00 95.69 188 CYS A CA 1
ATOM 1523 C C . CYS A 1 188 ? 0.368 -4.744 -6.002 1.00 95.69 188 CYS A C 1
ATOM 1525 O O . CYS A 1 188 ? 0.578 -3.654 -5.472 1.00 95.69 188 CYS A O 1
ATOM 1527 N N . GLN A 1 189 ? -0.548 -5.596 -5.526 1.00 97.31 189 GLN A N 1
ATOM 1528 C CA . GLN A 1 189 ? -1.285 -5.363 -4.284 1.00 97.31 189 GLN A CA 1
ATOM 1529 C C . GLN A 1 189 ? -0.371 -5.607 -3.083 1.00 97.31 189 GLN A C 1
ATOM 1531 O O . GLN A 1 189 ? -0.305 -4.760 -2.195 1.00 97.31 189 GLN A O 1
ATOM 1536 N N . ILE A 1 190 ? 0.367 -6.723 -3.097 1.00 97.31 190 ILE A N 1
ATOM 1537 C CA . ILE A 1 190 ? 1.354 -7.063 -2.064 1.00 97.31 190 ILE A CA 1
ATOM 1538 C C . ILE A 1 190 ? 2.414 -5.966 -1.983 1.00 97.31 190 ILE A C 1
ATOM 1540 O O . ILE A 1 190 ? 2.626 -5.406 -0.914 1.00 97.31 190 ILE A O 1
ATOM 1544 N N . GLU A 1 191 ? 2.999 -5.579 -3.116 1.00 97.12 191 GLU A N 1
ATOM 1545 C CA . GLU A 1 191 ? 4.015 -4.530 -3.186 1.00 97.12 191 GLU A CA 1
ATOM 1546 C C . GLU A 1 191 ? 3.515 -3.190 -2.632 1.00 97.12 191 GLU A C 1
ATOM 1548 O O . GLU A 1 191 ? 4.252 -2.491 -1.934 1.00 97.12 191 GLU A O 1
ATOM 1553 N N . ALA A 1 192 ? 2.268 -2.812 -2.927 1.00 97.56 192 ALA A N 1
ATOM 1554 C CA . ALA A 1 192 ? 1.698 -1.563 -2.434 1.00 97.56 192 ALA A CA 1
ATOM 1555 C C . ALA A 1 192 ? 1.609 -1.548 -0.898 1.00 97.56 192 ALA A C 1
ATOM 1557 O O . ALA A 1 192 ? 1.953 -0.548 -0.263 1.00 97.56 192 ALA A O 1
ATOM 1558 N N . VAL A 1 193 ? 1.180 -2.662 -0.301 1.00 98.12 193 VAL A N 1
ATOM 1559 C CA . VAL A 1 193 ? 1.084 -2.823 1.157 1.00 98.12 193 VAL A CA 1
ATOM 1560 C C . VAL A 1 193 ? 2.473 -2.918 1.787 1.00 98.12 193 VAL A C 1
ATOM 1562 O O . VAL A 1 193 ? 2.749 -2.234 2.768 1.00 98.12 193 VAL A O 1
ATOM 1565 N N . GLU A 1 194 ? 3.373 -3.692 1.188 1.00 98.00 194 GLU A N 1
ATOM 1566 C CA . GLU A 1 194 ? 4.776 -3.812 1.588 1.00 98.00 194 GLU A CA 1
ATOM 1567 C C . GLU A 1 194 ? 5.500 -2.470 1.583 1.00 98.00 194 GLU A C 1
ATOM 1569 O O . GLU A 1 194 ? 6.234 -2.172 2.516 1.00 98.00 194 GLU A O 1
ATOM 1574 N N . THR A 1 195 ? 5.251 -1.626 0.582 1.00 97.62 195 THR A N 1
ATOM 1575 C CA . THR A 1 195 ? 5.816 -0.273 0.523 1.00 97.62 195 THR A CA 1
ATOM 1576 C C . THR A 1 195 ? 5.337 0.573 1.703 1.00 97.62 195 THR A C 1
ATOM 1578 O O . THR A 1 195 ? 6.134 1.267 2.336 1.00 97.62 195 THR A O 1
ATOM 1581 N N . ALA A 1 196 ? 4.045 0.506 2.044 1.00 97.31 196 ALA A N 1
ATOM 1582 C CA . ALA A 1 196 ? 3.500 1.225 3.195 1.00 97.31 196 ALA A CA 1
ATOM 1583 C C . ALA A 1 196 ? 4.070 0.707 4.529 1.00 97.31 196 ALA A C 1
ATOM 1585 O O . ALA A 1 196 ? 4.430 1.511 5.395 1.00 97.31 196 ALA A O 1
ATOM 1586 N N . ILE A 1 197 ? 4.198 -0.617 4.674 1.00 97.69 197 ILE A N 1
ATOM 1587 C CA . ILE A 1 197 ? 4.839 -1.269 5.823 1.00 97.69 197 ILE A CA 1
ATOM 1588 C C . ILE A 1 197 ? 6.291 -0.821 5.934 1.00 97.69 197 ILE A C 1
ATOM 1590 O O . ILE A 1 197 ? 6.708 -0.340 6.984 1.00 97.69 197 ILE A O 1
ATOM 1594 N N . TRP A 1 198 ? 7.052 -0.903 4.846 1.00 97.50 198 TRP A N 1
ATOM 1595 C CA . TRP A 1 198 ? 8.463 -0.551 4.824 1.00 97.50 198 TRP A CA 1
ATOM 1596 C C . TRP A 1 198 ? 8.683 0.907 5.233 1.00 97.50 198 TRP A C 1
ATOM 1598 O O . TRP A 1 198 ? 9.502 1.183 6.105 1.00 97.50 198 TRP A O 1
ATOM 1608 N N . LEU A 1 199 ? 7.898 1.846 4.695 1.00 95.56 199 LEU A N 1
ATOM 1609 C CA . LEU A 1 199 ? 7.986 3.267 5.058 1.00 95.56 199 LEU A CA 1
ATOM 1610 C C . LEU A 1 199 ? 7.647 3.540 6.534 1.00 95.56 199 LEU A C 1
ATOM 1612 O O . LEU A 1 199 ? 8.187 4.479 7.126 1.00 95.56 199 LEU A O 1
ATOM 1616 N N . THR A 1 200 ? 6.755 2.741 7.120 1.00 94.38 200 THR A N 1
ATOM 1617 C CA . THR A 1 200 ? 6.228 2.954 8.477 1.00 94.38 200 THR A CA 1
ATOM 1618 C C . THR A 1 200 ? 7.056 2.249 9.545 1.00 94.38 200 THR A C 1
ATOM 1620 O O . THR A 1 200 ? 7.282 2.803 10.620 1.00 94.38 200 THR A O 1
ATOM 1623 N N . GLU A 1 201 ? 7.493 1.025 9.264 1.00 95.69 201 GLU A N 1
ATOM 1624 C CA . GLU A 1 201 ? 8.137 0.140 10.229 1.00 95.69 201 GLU A CA 1
ATOM 1625 C C . GLU A 1 201 ? 9.641 0.041 10.025 1.00 95.69 201 GLU A C 1
ATOM 1627 O O . GLU A 1 201 ? 10.386 0.134 10.991 1.00 95.69 201 GLU A O 1
ATOM 1632 N N . VAL A 1 202 ? 10.097 -0.077 8.778 1.00 96.50 202 VAL A N 1
ATOM 1633 C CA . VAL A 1 202 ? 11.491 -0.420 8.464 1.00 96.50 202 VAL A CA 1
ATOM 1634 C C . VAL A 1 202 ? 12.345 0.832 8.267 1.00 96.50 202 VAL A C 1
ATOM 1636 O O . VAL A 1 202 ? 13.405 0.977 8.878 1.00 96.50 202 VAL A O 1
ATOM 1639 N N . ALA A 1 203 ? 11.864 1.785 7.466 1.00 95.31 203 ALA A N 1
ATOM 1640 C CA . ALA A 1 203 ? 12.553 3.027 7.124 1.00 95.31 203 ALA A CA 1
ATOM 1641 C C . ALA A 1 203 ? 13.063 3.834 8.342 1.00 95.31 203 ALA A C 1
ATOM 1643 O O . ALA A 1 203 ? 14.146 4.417 8.249 1.00 95.31 203 ALA A O 1
ATOM 1644 N N . PRO A 1 204 ? 12.368 3.882 9.499 1.00 93.88 204 PRO A N 1
ATOM 1645 C CA . PRO A 1 204 ? 12.904 4.521 10.702 1.00 93.88 204 PRO A CA 1
ATOM 1646 C C . PRO A 1 204 ? 14.198 3.896 11.253 1.00 93.88 204 PRO A C 1
ATOM 1648 O O . PRO A 1 204 ? 14.932 4.588 11.955 1.00 93.88 204 PRO A O 1
ATOM 1651 N N . HIS A 1 205 ? 14.492 2.628 10.944 1.00 92.44 205 HIS A N 1
ATOM 1652 C CA . HIS A 1 205 ? 15.562 1.849 11.581 1.00 92.44 205 HIS A CA 1
ATOM 1653 C C . HIS A 1 205 ? 16.759 1.529 10.670 1.00 92.44 205 HIS A C 1
ATOM 1655 O O . HIS A 1 205 ? 17.762 1.004 11.146 1.00 92.44 205 HIS A O 1
ATOM 1661 N N . ILE A 1 206 ? 16.697 1.835 9.373 1.00 88.69 206 ILE A N 1
ATOM 1662 C CA . ILE A 1 206 ? 17.726 1.464 8.374 1.00 88.69 206 ILE A CA 1
ATOM 1663 C C . ILE A 1 206 ? 18.694 2.615 8.020 1.00 88.69 206 ILE A C 1
ATOM 1665 O O . ILE A 1 206 ? 19.281 2.662 6.939 1.00 88.69 206 ILE A O 1
ATOM 1669 N N . GLY A 1 207 ? 18.859 3.582 8.927 1.00 89.75 207 GLY A N 1
ATOM 1670 C CA . GLY A 1 207 ? 19.845 4.658 8.797 1.00 89.75 207 GLY A CA 1
ATOM 1671 C C . GLY A 1 207 ? 19.546 5.664 7.676 1.00 89.75 207 GLY A C 1
ATOM 1672 O O . GLY A 1 207 ? 18.414 6.128 7.515 1.00 89.75 207 GLY A O 1
ATOM 1673 N N . LYS A 1 208 ? 20.584 6.052 6.917 1.00 89.12 208 LYS A N 1
ATOM 1674 C CA . LYS A 1 208 ? 20.508 7.130 5.907 1.00 89.12 208 LYS A CA 1
ATOM 1675 C C . LYS A 1 208 ? 19.520 6.821 4.777 1.00 89.12 208 LYS A C 1
ATOM 1677 O O . LYS A 1 208 ? 18.814 7.731 4.345 1.00 89.12 208 LYS A O 1
ATOM 1682 N N . ALA A 1 209 ? 19.445 5.561 4.338 1.00 85.56 209 ALA A N 1
ATOM 1683 C CA . ALA A 1 209 ? 18.561 5.136 3.251 1.00 85.56 209 ALA A CA 1
ATOM 1684 C C . ALA A 1 209 ? 17.088 5.407 3.595 1.00 85.56 209 ALA A C 1
ATOM 1686 O O . ALA A 1 209 ? 16.401 6.125 2.874 1.00 85.56 209 ALA A O 1
ATOM 1687 N N . GLY A 1 210 ? 16.627 4.937 4.755 1.00 89.94 210 GLY A N 1
ATOM 1688 C CA . GLY A 1 210 ? 15.257 5.172 5.213 1.00 89.94 210 GLY A CA 1
ATOM 1689 C C . GLY A 1 210 ? 14.977 6.632 5.576 1.00 89.94 210 GLY A C 1
ATOM 1690 O O . GLY A 1 210 ? 13.906 7.152 5.251 1.00 89.94 210 GLY A O 1
ATOM 1691 N N . LYS A 1 211 ? 15.952 7.335 6.178 1.00 91.94 211 LYS A N 1
ATOM 1692 C CA . LYS A 1 211 ? 15.827 8.770 6.489 1.00 91.94 211 LYS A CA 1
ATOM 1693 C C . LYS A 1 211 ? 15.547 9.596 5.232 1.00 91.94 211 LYS A C 1
ATOM 1695 O O . LYS A 1 211 ? 14.647 10.426 5.270 1.00 91.94 211 LYS A O 1
ATOM 1700 N N . ARG A 1 212 ? 16.245 9.331 4.120 1.00 92.94 212 ARG A N 1
ATOM 1701 C CA . ARG A 1 212 ? 16.062 10.045 2.843 1.00 92.94 212 ARG A CA 1
ATOM 1702 C C . ARG A 1 212 ? 14.601 10.048 2.383 1.00 92.94 212 ARG A C 1
ATOM 1704 O O . ARG A 1 212 ? 14.063 11.111 2.087 1.00 92.94 212 ARG A O 1
ATOM 1711 N N . PHE A 1 213 ? 13.952 8.885 2.343 1.00 92.19 213 PHE A N 1
ATOM 1712 C CA . PHE A 1 213 ? 12.567 8.780 1.866 1.00 92.19 213 PHE A CA 1
ATOM 1713 C C . PHE A 1 213 ? 11.562 9.387 2.843 1.00 92.19 213 PHE A C 1
ATOM 1715 O O . PHE A 1 213 ? 10.605 10.034 2.424 1.00 92.19 213 PHE A O 1
ATOM 1722 N N . ARG A 1 214 ? 11.791 9.220 4.151 1.00 91.06 214 ARG A N 1
ATOM 1723 C CA . ARG A 1 214 ? 10.932 9.812 5.183 1.00 91.06 214 ARG A CA 1
ATOM 1724 C C . ARG A 1 214 ? 11.014 11.336 5.195 1.00 91.06 214 ARG A C 1
ATOM 1726 O O . ARG A 1 214 ? 9.976 11.972 5.323 1.00 91.06 214 ARG A O 1
ATOM 1733 N N . THR A 1 215 ? 12.212 11.902 5.043 1.00 90.50 215 THR A N 1
ATOM 1734 C CA . THR A 1 215 ? 12.415 13.351 4.914 1.00 90.50 215 THR A CA 1
ATOM 1735 C C . THR A 1 215 ? 11.718 13.871 3.665 1.00 90.50 215 THR A C 1
ATOM 1737 O O . THR A 1 215 ? 10.868 14.737 3.791 1.00 90.50 215 THR A O 1
ATOM 1740 N N . HIS A 1 216 ? 11.925 13.241 2.504 1.00 89.56 216 HIS A N 1
ATOM 1741 C CA . HIS A 1 216 ? 11.226 13.639 1.280 1.00 89.56 216 HIS A CA 1
ATOM 1742 C C . HIS A 1 216 ? 9.690 13.628 1.428 1.00 89.56 216 HIS A C 1
ATOM 1744 O O . HIS A 1 216 ? 9.019 14.559 0.992 1.00 89.56 216 HIS A O 1
ATOM 1750 N N . LEU A 1 217 ? 9.119 12.604 2.077 1.00 88.00 217 LEU A N 1
ATOM 1751 C CA . LEU A 1 217 ? 7.680 12.558 2.366 1.00 88.00 217 LEU A CA 1
ATOM 1752 C C . LEU A 1 217 ? 7.238 13.634 3.364 1.00 88.00 217 LEU A C 1
ATOM 1754 O O . LEU A 1 217 ? 6.123 14.138 3.245 1.00 88.00 217 LEU A O 1
ATOM 1758 N N . ALA A 1 218 ? 8.057 13.952 4.365 1.00 87.31 218 ALA A N 1
ATOM 1759 C CA . ALA A 1 218 ? 7.754 14.998 5.335 1.00 87.31 218 ALA A CA 1
ATOM 1760 C C . ALA A 1 218 ? 7.768 16.382 4.674 1.00 87.31 218 ALA A C 1
ATOM 1762 O O . ALA A 1 218 ? 6.805 17.123 4.846 1.00 87.31 218 ALA A O 1
ATOM 1763 N N . ASP A 1 219 ? 8.784 16.671 3.863 1.00 87.56 219 ASP A N 1
ATOM 1764 C CA . ASP A 1 219 ? 8.947 17.938 3.148 1.00 87.56 219 ASP A CA 1
ATOM 1765 C C . ASP A 1 219 ? 7.787 18.147 2.162 1.00 87.56 219 ASP A C 1
ATOM 1767 O O . ASP A 1 219 ? 7.058 19.131 2.254 1.00 87.56 219 ASP A O 1
ATOM 1771 N N . ALA A 1 220 ? 7.481 17.139 1.335 1.00 85.06 220 ALA A N 1
ATOM 1772 C CA . ALA A 1 220 ? 6.340 17.194 0.416 1.00 85.06 220 ALA A CA 1
ATOM 1773 C C . ALA A 1 220 ? 4.989 17.369 1.138 1.00 85.06 220 ALA A C 1
ATOM 1775 O O . ALA A 1 220 ? 4.035 17.918 0.584 1.00 85.06 220 ALA A O 1
ATOM 1776 N N . ASN A 1 221 ? 4.872 16.883 2.378 1.00 85.06 221 ASN A N 1
ATOM 1777 C CA . ASN A 1 221 ? 3.681 17.114 3.185 1.00 85.06 221 ASN A CA 1
ATOM 1778 C C . ASN A 1 221 ? 3.643 18.508 3.798 1.00 85.06 221 ASN A C 1
ATOM 1780 O O . ASN A 1 221 ? 2.562 19.097 3.835 1.00 85.06 221 ASN A O 1
ATOM 1784 N N . HIS A 1 222 ? 4.785 19.023 4.247 1.00 83.88 222 HIS A N 1
ATOM 1785 C CA . HIS A 1 222 ? 4.911 20.378 4.763 1.00 83.88 222 HIS A CA 1
ATOM 1786 C C . HIS A 1 222 ? 4.478 21.400 3.709 1.00 83.88 222 HIS A C 1
ATOM 1788 O O . HIS A 1 222 ? 3.613 22.226 3.993 1.00 83.88 222 HIS A O 1
ATOM 1794 N N . ASP A 1 223 ? 4.960 21.239 2.477 1.00 82.25 223 ASP A N 1
ATOM 1795 C CA . ASP A 1 223 ? 4.667 22.150 1.367 1.00 82.25 223 ASP A CA 1
ATOM 1796 C C . ASP A 1 223 ? 3.186 22.145 0.957 1.00 82.25 223 ASP A C 1
ATOM 1798 O O . ASP A 1 223 ? 2.657 23.150 0.485 1.00 82.25 223 ASP A O 1
ATOM 1802 N N . ALA A 1 224 ? 2.483 21.021 1.139 1.00 79.31 224 ALA A N 1
ATOM 1803 C CA . ALA A 1 224 ? 1.095 20.884 0.702 1.00 79.31 224 ALA A CA 1
ATOM 1804 C C . ALA A 1 224 ? 0.053 21.115 1.816 1.00 79.31 224 ALA A C 1
ATOM 1806 O O . ALA A 1 224 ? -1.002 21.689 1.564 1.00 79.31 224 ALA A O 1
ATOM 1807 N N . ASN A 1 225 ? 0.263 20.579 3.022 1.00 75.94 225 ASN A N 1
ATOM 1808 C CA . ASN A 1 225 ? -0.541 20.814 4.236 1.00 75.94 225 ASN A CA 1
ATOM 1809 C C . ASN A 1 225 ? 0.160 20.113 5.419 1.00 75.94 225 ASN A C 1
ATOM 1811 O O . ASN A 1 225 ? 0.087 18.881 5.498 1.00 75.94 225 ASN A O 1
ATOM 1815 N N . PRO A 1 226 ? 0.803 20.857 6.329 1.00 74.12 226 PRO A N 1
ATOM 1816 C CA . PRO A 1 226 ? 1.633 20.280 7.384 1.00 74.12 226 PRO A CA 1
ATOM 1817 C C . PRO A 1 226 ? 0.841 19.506 8.450 1.00 74.12 226 PRO A C 1
ATOM 1819 O O . PRO A 1 226 ? 1.413 18.672 9.149 1.00 74.12 226 PRO A O 1
ATOM 1822 N N . GLU A 1 227 ? -0.470 19.730 8.578 1.00 77.62 227 GLU A N 1
ATOM 1823 C CA . GLU A 1 227 ? -1.294 19.097 9.618 1.00 77.62 227 GLU A CA 1
ATOM 1824 C C . GLU A 1 227 ? -1.712 17.662 9.269 1.00 77.62 227 GLU A C 1
ATOM 1826 O O . GLU A 1 227 ? -2.184 16.912 10.131 1.00 77.62 227 GLU A O 1
ATOM 1831 N N . LEU A 1 228 ? -1.546 17.258 8.005 1.00 75.25 228 LEU A N 1
ATOM 1832 C CA . LEU A 1 228 ? -1.959 15.949 7.520 1.00 75.25 228 LEU A CA 1
ATOM 1833 C C . LEU A 1 228 ? -0.837 15.266 6.738 1.00 75.25 228 LEU A C 1
ATOM 1835 O O . LEU A 1 228 ? -0.542 15.622 5.599 1.00 75.25 228 LEU A O 1
ATOM 1839 N N . MET A 1 229 ? -0.288 14.197 7.317 1.00 81.19 229 MET A N 1
ATOM 1840 C CA . MET A 1 229 ? 0.604 13.291 6.597 1.00 81.19 229 MET A CA 1
ATOM 1841 C C . MET A 1 229 ? -0.170 12.566 5.487 1.00 81.19 229 MET A C 1
ATOM 1843 O O . MET A 1 229 ? -1.134 11.842 5.744 1.00 81.19 229 MET A O 1
ATOM 1847 N N . ARG A 1 230 ? 0.274 12.738 4.243 1.00 86.75 230 ARG A N 1
ATOM 1848 C CA . ARG A 1 230 ? -0.267 12.079 3.054 1.00 86.75 230 ARG A CA 1
ATOM 1849 C C . ARG A 1 230 ? 0.763 11.133 2.464 1.00 86.75 230 ARG A C 1
ATOM 1851 O O . ARG A 1 230 ? 1.931 11.477 2.294 1.00 86.75 230 ARG A O 1
ATOM 1858 N N . LEU A 1 231 ? 0.270 9.960 2.101 1.00 90.06 231 LEU A N 1
ATOM 1859 C CA . LEU A 1 231 ? 0.955 8.972 1.289 1.00 90.06 231 LEU A CA 1
ATOM 1860 C C . LEU A 1 231 ? -0.037 8.516 0.220 1.00 90.06 231 LEU A C 1
ATOM 1862 O O . LEU A 1 231 ? -1.164 8.134 0.542 1.00 90.06 231 LEU A O 1
ATOM 1866 N N . ALA A 1 232 ? 0.380 8.565 -1.040 1.00 90.75 232 ALA A N 1
ATOM 1867 C CA . ALA A 1 232 ? -0.416 8.095 -2.162 1.00 90.75 232 ALA A CA 1
ATOM 1868 C C . ALA A 1 232 ? 0.200 6.814 -2.730 1.00 90.75 232 ALA A C 1
ATOM 1870 O O . ALA A 1 232 ? 1.386 6.772 -3.051 1.00 90.75 232 ALA A O 1
ATOM 1871 N N . LEU A 1 233 ? -0.625 5.780 -2.880 1.00 92.56 233 LEU A N 1
ATOM 1872 C CA . LEU A 1 233 ? -0.271 4.556 -3.592 1.00 92.56 233 LEU 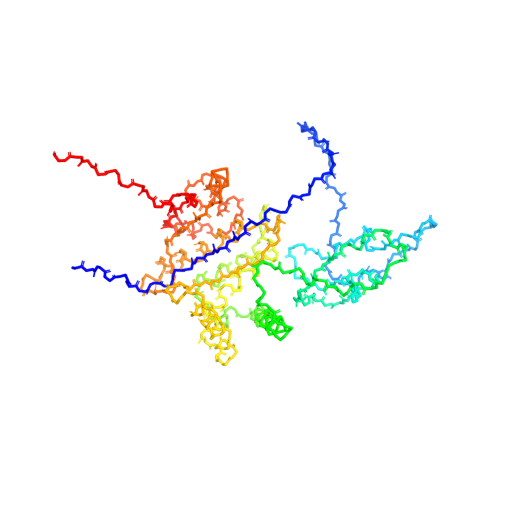A CA 1
ATOM 1873 C C . LEU A 1 233 ? -0.969 4.608 -4.954 1.00 92.56 233 LEU A C 1
ATOM 1875 O O . LEU A 1 233 ? -2.199 4.657 -5.020 1.00 92.56 233 LEU A O 1
ATOM 1879 N N . LYS A 1 234 ? -0.197 4.630 -6.046 1.00 90.81 234 LYS A N 1
ATOM 1880 C CA . LYS A 1 234 ? -0.736 4.681 -7.413 1.00 90.81 234 LYS A CA 1
ATOM 1881 C C . LYS A 1 234 ? -0.916 3.262 -7.948 1.00 90.81 234 LYS A C 1
ATOM 1883 O O . LYS A 1 234 ? 0.060 2.544 -8.137 1.00 90.81 234 LYS A O 1
ATOM 1888 N N . LEU A 1 235 ? -2.165 2.878 -8.214 1.00 90.62 235 LEU A N 1
ATOM 1889 C CA . LEU A 1 235 ? -2.529 1.567 -8.757 1.00 90.62 235 LEU A CA 1
ATOM 1890 C C . LEU A 1 235 ? -3.394 1.722 -10.010 1.00 90.62 235 LEU A C 1
ATOM 1892 O O . LEU A 1 235 ? -4.270 2.589 -10.061 1.00 90.62 235 LEU A O 1
ATOM 1896 N N . ALA A 1 236 ? -3.190 0.839 -10.989 1.00 88.19 236 ALA A N 1
ATOM 1897 C CA . ALA A 1 236 ? -3.997 0.799 -12.204 1.00 88.19 236 ALA A CA 1
ATOM 1898 C C . ALA A 1 236 ? -5.479 0.483 -11.911 1.00 88.19 236 ALA A C 1
ATOM 1900 O O . ALA A 1 236 ? -5.850 -0.098 -10.881 1.00 88.19 236 ALA A O 1
ATOM 1901 N N . THR A 1 237 ? -6.366 0.870 -12.827 1.00 86.31 237 THR A N 1
ATOM 1902 C CA . THR A 1 237 ? -7.767 0.426 -12.796 1.00 86.31 237 THR A CA 1
ATOM 1903 C C . THR A 1 237 ? -7.829 -1.088 -13.001 1.00 86.31 237 THR A C 1
ATOM 1905 O O . THR A 1 237 ? -7.017 -1.651 -13.722 1.00 86.31 237 THR A O 1
ATOM 1908 N N . GLY A 1 238 ? -8.721 -1.769 -12.275 1.00 85.69 238 GLY A N 1
ATOM 1909 C CA . GLY A 1 238 ? -8.789 -3.236 -12.266 1.00 85.69 238 GLY A CA 1
ATOM 1910 C C . GLY A 1 238 ? -7.765 -3.937 -11.361 1.00 85.69 238 GLY A C 1
ATOM 1911 O O . GLY A 1 238 ? -8.000 -5.072 -10.969 1.00 85.69 238 GLY A O 1
ATOM 1912 N N . ALA A 1 239 ? -6.706 -3.260 -10.897 1.00 86.56 239 ALA A N 1
ATOM 1913 C CA . ALA A 1 239 ? -5.669 -3.871 -10.050 1.00 86.56 239 ALA A CA 1
ATOM 1914 C C . ALA A 1 239 ? -6.124 -4.240 -8.620 1.00 86.56 239 ALA A C 1
ATOM 1916 O O . ALA A 1 239 ? -5.330 -4.749 -7.839 1.00 86.56 239 ALA A O 1
ATOM 1917 N N . GLY A 1 240 ? -7.380 -3.977 -8.240 1.00 90.81 240 GLY A N 1
ATOM 1918 C CA . GLY A 1 240 ? -7.911 -4.313 -6.912 1.00 90.81 240 GLY A CA 1
ATOM 1919 C C . GLY A 1 240 ? -7.514 -3.338 -5.798 1.00 90.81 240 GLY A C 1
ATOM 1920 O O . GLY A 1 240 ? -7.116 -3.754 -4.715 1.00 90.81 240 GLY A O 1
ATOM 1921 N N . LYS A 1 241 ? -7.678 -2.026 -6.027 1.00 94.88 241 LYS A N 1
ATOM 1922 C CA . LYS A 1 241 ? -7.442 -0.967 -5.019 1.00 94.88 241 LYS A CA 1
ATOM 1923 C C . LYS A 1 241 ? -8.109 -1.257 -3.666 1.00 94.88 241 LYS A C 1
ATOM 1925 O O . LYS A 1 241 ? -7.494 -1.088 -2.620 1.00 94.88 241 LYS A O 1
ATOM 1930 N N . THR A 1 242 ? -9.349 -1.739 -3.687 1.00 95.38 242 THR A N 1
ATOM 1931 C CA . THR A 1 242 ? -10.105 -2.086 -2.475 1.00 95.38 242 THR A CA 1
ATOM 1932 C C . THR A 1 242 ? -9.470 -3.247 -1.702 1.00 95.38 242 THR A C 1
ATOM 1934 O O . THR A 1 242 ? -9.513 -3.252 -0.479 1.00 95.38 242 THR A O 1
ATOM 1937 N N . THR A 1 243 ? -8.820 -4.197 -2.379 1.00 96.50 243 THR A N 1
ATOM 1938 C CA . THR A 1 243 ? -8.066 -5.275 -1.717 1.00 96.50 243 THR A CA 1
ATOM 1939 C C . THR A 1 243 ? -6.876 -4.712 -0.945 1.00 96.50 243 THR A C 1
ATOM 1941 O O . THR A 1 243 ? -6.697 -5.050 0.220 1.00 96.50 243 THR A O 1
ATOM 1944 N N . VAL A 1 244 ? -6.134 -3.768 -1.536 1.00 97.81 244 VAL A N 1
ATOM 1945 C CA . VAL A 1 244 ? -5.038 -3.063 -0.846 1.00 97.81 244 VAL A CA 1
ATOM 1946 C C . VAL A 1 244 ? -5.549 -2.295 0.371 1.00 97.81 244 VAL A C 1
ATOM 1948 O O . VAL A 1 244 ? -4.928 -2.343 1.429 1.00 97.81 244 VAL A O 1
ATOM 1951 N N . MET A 1 245 ? -6.710 -1.637 0.268 1.00 97.81 245 MET A N 1
ATOM 1952 C CA . MET A 1 245 ? -7.336 -0.980 1.422 1.00 97.81 245 MET A CA 1
ATOM 1953 C C . MET A 1 245 ? -7.646 -1.977 2.545 1.00 97.81 245 MET A C 1
ATOM 1955 O O . MET A 1 245 ? -7.329 -1.693 3.696 1.00 97.81 245 MET A O 1
ATOM 1959 N N . ALA A 1 246 ? -8.215 -3.144 2.224 1.00 98.00 246 ALA A N 1
ATOM 1960 C CA . ALA A 1 246 ? -8.490 -4.188 3.210 1.00 98.00 246 ALA A CA 1
ATOM 1961 C C . ALA A 1 246 ? -7.198 -4.676 3.887 1.00 98.00 246 ALA A C 1
ATOM 1963 O O . ALA A 1 246 ? -7.129 -4.707 5.112 1.00 98.00 246 ALA A O 1
ATOM 1964 N N . MET A 1 247 ? -6.150 -4.973 3.113 1.00 98.50 247 MET A N 1
ATOM 1965 C CA . MET A 1 247 ? -4.852 -5.410 3.647 1.00 98.50 247 MET A CA 1
ATOM 1966 C C . MET A 1 247 ? -4.221 -4.356 4.571 1.00 98.50 247 MET A C 1
ATOM 1968 O O . MET A 1 247 ? -3.749 -4.693 5.655 1.00 98.50 247 MET A O 1
ATOM 1972 N N . LEU A 1 248 ? -4.274 -3.073 4.191 1.00 98.44 248 LEU A N 1
ATOM 1973 C CA . LEU A 1 248 ? -3.780 -1.970 5.022 1.00 98.44 248 LEU A CA 1
ATOM 1974 C C . LEU A 1 248 ? -4.587 -1.820 6.315 1.00 98.44 248 LEU A C 1
ATOM 1976 O O . LEU A 1 248 ? -3.997 -1.629 7.374 1.00 98.44 248 LEU A O 1
ATOM 1980 N N . ILE A 1 249 ? -5.917 -1.936 6.249 1.00 98.44 249 ILE A N 1
ATOM 1981 C CA . ILE A 1 249 ? -6.783 -1.901 7.435 1.00 98.44 249 ILE A CA 1
ATOM 1982 C C . ILE A 1 249 ? -6.480 -3.082 8.358 1.00 98.44 249 ILE A C 1
ATOM 1984 O O . ILE A 1 249 ? -6.385 -2.878 9.566 1.00 98.44 249 ILE A O 1
ATOM 1988 N N . ALA A 1 250 ? -6.298 -4.291 7.819 1.00 98.44 250 ALA A N 1
ATOM 1989 C CA . ALA A 1 250 ? -5.955 -5.469 8.610 1.00 98.44 250 ALA A CA 1
ATOM 1990 C C . ALA A 1 250 ? -4.617 -5.275 9.336 1.00 98.44 250 ALA A C 1
ATOM 1992 O O . ALA A 1 250 ? -4.571 -5.367 10.560 1.00 98.44 250 ALA A O 1
ATOM 1993 N N . TRP A 1 251 ? -3.562 -4.910 8.600 1.00 98.50 251 TRP A N 1
ATOM 1994 C CA . TRP A 1 251 ? -2.238 -4.625 9.162 1.00 98.50 251 TRP A CA 1
ATOM 1995 C C . TRP A 1 251 ? -2.279 -3.568 10.268 1.00 98.50 251 TRP A C 1
ATOM 1997 O O . TRP A 1 251 ? -1.750 -3.789 11.358 1.00 98.50 251 TRP A O 1
ATOM 2007 N N . GLN A 1 252 ? -2.941 -2.442 10.009 1.00 98.25 252 GLN A N 1
ATOM 2008 C CA . GLN A 1 252 ? -3.060 -1.345 10.965 1.00 98.25 252 GLN A CA 1
ATOM 2009 C C . GLN A 1 252 ? -3.871 -1.748 12.202 1.00 98.25 252 GLN A C 1
ATOM 2011 O O . GLN A 1 252 ? -3.454 -1.474 13.324 1.00 98.25 252 GLN A O 1
ATOM 2016 N N . THR A 1 253 ? -4.998 -2.436 12.016 1.00 98.19 253 THR A N 1
ATOM 2017 C CA . THR A 1 253 ? -5.891 -2.816 13.119 1.00 98.19 253 THR A CA 1
ATOM 2018 C C . THR A 1 253 ? -5.253 -3.862 14.019 1.00 98.19 253 THR A C 1
ATOM 2020 O O . THR A 1 253 ? -5.228 -3.665 15.230 1.00 98.19 253 THR A O 1
ATOM 2023 N N . ILE A 1 254 ? -4.705 -4.939 13.445 1.00 98.31 254 ILE A N 1
ATOM 2024 C CA . ILE A 1 254 ? -4.085 -6.030 14.208 1.00 98.31 254 ILE A CA 1
ATOM 2025 C C . ILE A 1 254 ? -2.961 -5.469 15.084 1.00 98.31 254 ILE A C 1
ATOM 2027 O O . ILE A 1 254 ? -2.961 -5.672 16.297 1.00 98.31 254 ILE A O 1
ATOM 2031 N N . ASN A 1 255 ? -2.070 -4.661 14.505 1.00 98.19 255 ASN A N 1
ATOM 2032 C CA . ASN A 1 255 ? -0.997 -4.028 15.265 1.00 98.19 255 ASN A CA 1
ATOM 2033 C C . ASN A 1 255 ? -1.504 -3.016 16.305 1.00 98.19 255 ASN A C 1
ATOM 2035 O O . ASN A 1 255 ? -0.956 -2.946 17.399 1.00 98.19 255 ASN A O 1
ATOM 2039 N N . ALA A 1 256 ? -2.553 -2.242 16.012 1.00 97.69 256 ALA A N 1
ATOM 2040 C CA . ALA A 1 256 ? -3.120 -1.287 16.970 1.00 97.69 256 ALA A CA 1
ATOM 2041 C C . ALA A 1 256 ? -3.838 -1.955 18.157 1.00 97.69 256 ALA A C 1
ATOM 2043 O O . ALA A 1 256 ? -3.998 -1.325 19.204 1.00 97.69 256 ALA A O 1
ATOM 2044 N N . VAL A 1 257 ? -4.319 -3.189 17.983 1.00 97.00 257 VAL A N 1
ATOM 2045 C CA . VAL A 1 257 ? -4.912 -4.005 19.053 1.00 97.00 257 VAL A CA 1
ATOM 2046 C C . VAL A 1 257 ? -3.815 -4.679 19.875 1.00 97.00 257 VAL A C 1
ATOM 2048 O O . VAL A 1 257 ? -3.878 -4.667 21.099 1.00 97.00 257 VAL A O 1
ATOM 2051 N N . ARG A 1 258 ? -2.784 -5.226 19.221 1.00 96.38 258 ARG A N 1
ATOM 2052 C CA . ARG A 1 258 ? -1.671 -5.912 19.897 1.00 96.38 258 ARG A CA 1
ATOM 2053 C C . ARG A 1 258 ? -0.709 -4.948 20.604 1.00 96.38 258 ARG A C 1
ATOM 2055 O O . ARG A 1 258 ? -0.133 -5.307 21.625 1.00 96.38 258 ARG A O 1
ATOM 2062 N N . TYR A 1 259 ? -0.596 -3.709 20.122 1.00 94.56 259 TYR A N 1
ATOM 2063 C CA . TYR A 1 259 ? 0.272 -2.667 20.679 1.00 94.56 259 TYR A CA 1
ATOM 2064 C C . TYR A 1 259 ? -0.491 -1.369 20.968 1.00 94.56 259 TYR A C 1
ATOM 2066 O O . TYR A 1 259 ? -0.257 -0.341 20.332 1.00 94.56 259 TYR A O 1
ATOM 2074 N N . GLU A 1 260 ? -1.387 -1.384 21.955 1.00 90.12 260 GLU A N 1
ATOM 2075 C CA . GLU A 1 260 ? -2.268 -0.240 22.252 1.00 90.12 260 GLU A CA 1
ATOM 2076 C C . GLU A 1 260 ? -1.532 1.047 22.666 1.00 90.12 260 GLU A C 1
ATOM 2078 O O . GLU A 1 260 ? -2.030 2.152 22.441 1.00 90.12 260 GLU A O 1
ATOM 2083 N N . SER A 1 261 ? -0.335 0.925 23.246 1.00 89.50 261 SER A N 1
ATOM 2084 C CA . SER A 1 261 ? 0.511 2.067 23.622 1.00 89.50 261 SER A CA 1
ATOM 2085 C C . SER A 1 261 ? 1.224 2.709 22.424 1.00 89.50 261 SER A C 1
ATOM 2087 O O . SER A 1 261 ? 1.708 3.842 22.515 1.00 89.50 261 SER A O 1
ATOM 2089 N N . SER A 1 262 ? 1.282 2.016 21.283 1.00 90.06 262 SER A N 1
ATOM 2090 C CA . SER A 1 262 ? 1.953 2.500 20.082 1.00 90.06 262 SER A CA 1
ATOM 2091 C C . SER A 1 262 ? 1.092 3.512 19.335 1.00 90.06 262 SER A C 1
ATOM 2093 O O . SER A 1 262 ? -0.045 3.251 18.954 1.00 90.06 262 SER A O 1
ATOM 2095 N N . LYS A 1 263 ? 1.673 4.674 19.027 1.00 88.94 263 LYS A N 1
ATOM 2096 C CA . LYS A 1 263 ? 1.028 5.709 18.196 1.00 88.94 263 LYS A CA 1
ATOM 2097 C C . LYS A 1 263 ? 1.212 5.485 16.691 1.00 88.94 263 LYS A C 1
ATOM 2099 O O . LYS A 1 263 ? 0.771 6.319 15.902 1.00 88.94 263 LYS A O 1
ATOM 2104 N N . ARG A 1 264 ? 1.900 4.407 16.299 1.00 90.00 264 ARG A N 1
ATOM 2105 C CA . ARG A 1 264 ? 2.237 4.100 14.898 1.00 90.00 264 ARG A CA 1
ATOM 2106 C C . ARG A 1 264 ? 1.070 3.497 14.121 1.00 90.00 264 ARG A C 1
ATOM 2108 O O . ARG A 1 264 ? 1.054 3.592 12.898 1.00 90.00 264 ARG A O 1
ATOM 2115 N N . PHE A 1 265 ? 0.128 2.876 14.825 1.00 95.38 265 PHE A N 1
ATOM 2116 C CA . PHE A 1 265 ? -0.961 2.121 14.223 1.00 95.38 265 PHE A CA 1
ATOM 2117 C C . PHE A 1 265 ? -2.322 2.682 14.628 1.00 95.38 265 PHE A C 1
ATOM 2119 O O . PHE A 1 265 ? -2.474 3.303 15.681 1.00 95.38 265 PHE A O 1
ATOM 2126 N N . SER A 1 266 ? -3.326 2.466 13.783 1.00 95.00 266 SER A N 1
ATOM 2127 C CA . SER A 1 266 ? -4.699 2.898 14.035 1.00 95.00 266 SER A CA 1
ATOM 2128 C C . SER A 1 266 ? -5.678 1.748 13.851 1.00 95.00 266 SER A C 1
ATOM 2130 O O . SER A 1 266 ? -5.577 0.981 12.903 1.00 95.00 266 SER A O 1
ATOM 2132 N N . ARG A 1 267 ? -6.696 1.695 14.713 1.00 95.44 267 ARG A N 1
ATOM 2133 C CA . ARG A 1 267 ? -7.902 0.879 14.501 1.00 95.44 267 ARG A CA 1
ATOM 2134 C C . ARG A 1 267 ? -9.077 1.688 13.937 1.00 95.44 267 ARG A C 1
ATOM 2136 O O . ARG A 1 267 ? -10.168 1.158 13.791 1.00 95.44 267 ARG A O 1
ATOM 2143 N N . GLY A 1 268 ? -8.895 2.988 13.697 1.00 96.69 268 GLY A N 1
ATOM 2144 C CA . GLY A 1 268 ? -9.928 3.897 13.191 1.00 96.69 268 GLY A CA 1
ATOM 2145 C C . GLY A 1 268 ? -9.631 4.364 11.770 1.00 96.69 268 GLY A C 1
ATOM 2146 O O . GLY A 1 268 ? -8.553 4.909 11.522 1.00 96.69 268 GLY A O 1
ATOM 2147 N N . PHE A 1 269 ? -10.599 4.201 10.866 1.00 97.62 269 PHE A N 1
ATOM 2148 C CA . PHE A 1 269 ? -10.462 4.502 9.442 1.00 97.62 269 PHE A CA 1
ATOM 2149 C C . PHE A 1 269 ? -11.649 5.316 8.930 1.00 97.62 269 PHE A C 1
ATOM 2151 O O . PHE A 1 269 ? -12.808 5.013 9.211 1.00 97.62 269 PHE A O 1
ATOM 2158 N N . LEU A 1 270 ? -11.345 6.339 8.134 1.00 96.62 270 LEU A N 1
ATOM 2159 C CA . LEU A 1 270 ? -12.321 7.133 7.398 1.00 96.62 270 LEU A CA 1
ATOM 2160 C C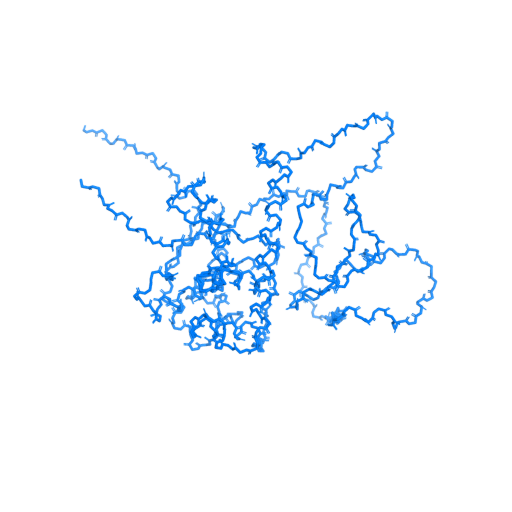 . LEU A 1 270 ? -12.073 6.939 5.905 1.00 96.62 270 LEU A C 1
ATOM 2162 O O . LEU A 1 270 ? -11.022 7.324 5.392 1.00 96.62 270 LEU A O 1
ATOM 2166 N N . ILE A 1 271 ? -13.055 6.375 5.215 1.00 96.38 271 ILE A N 1
ATOM 2167 C CA . ILE A 1 271 ? -13.023 6.128 3.779 1.00 96.38 271 ILE A CA 1
ATOM 2168 C C . ILE A 1 271 ? -13.989 7.101 3.116 1.00 96.38 271 ILE A C 1
ATOM 2170 O O . ILE A 1 271 ? -15.175 7.137 3.443 1.00 96.38 271 ILE A O 1
ATOM 2174 N N . VAL A 1 272 ? -13.473 7.904 2.188 1.00 95.81 272 VAL A N 1
ATOM 2175 C CA . VAL A 1 272 ? -14.255 8.917 1.477 1.00 95.81 272 VAL A CA 1
ATOM 2176 C C . VAL A 1 272 ? -14.424 8.487 0.027 1.00 95.81 272 VAL A C 1
ATOM 2178 O O . VAL A 1 272 ? -13.445 8.371 -0.703 1.00 95.81 272 VAL A O 1
ATOM 2181 N N . ALA A 1 273 ? -15.666 8.245 -0.379 1.00 94.81 273 ALA A N 1
ATOM 2182 C CA . ALA A 1 273 ? -16.033 7.814 -1.719 1.00 94.81 273 ALA A CA 1
ATOM 2183 C C . ALA A 1 273 ? -16.526 8.991 -2.588 1.00 94.81 273 ALA A C 1
ATOM 2185 O O . ALA A 1 273 ? -17.126 9.933 -2.055 1.00 94.81 273 ALA A O 1
ATOM 2186 N N . PRO A 1 274 ? -16.334 8.927 -3.923 1.00 92.75 274 PRO A N 1
ATOM 2187 C CA . PRO A 1 274 ? -16.813 9.943 -4.862 1.00 92.75 274 PRO A CA 1
ATOM 2188 C C . PRO A 1 274 ? -18.344 9.952 -5.001 1.00 92.75 274 PRO A C 1
ATOM 2190 O O . PRO A 1 274 ? -18.977 10.997 -5.010 1.00 92.75 274 PRO A O 1
ATOM 2193 N N . GLY A 1 275 ? -18.980 8.784 -5.039 1.00 91.50 275 GLY A N 1
ATOM 2194 C CA . GLY A 1 275 ? -20.428 8.654 -5.224 1.00 91.50 275 GLY A CA 1
ATOM 2195 C C . GLY A 1 275 ? -21.050 7.702 -4.213 1.00 91.50 275 GLY A C 1
ATOM 2196 O O . GLY A 1 275 ? -20.331 6.976 -3.520 1.00 91.50 275 GLY A O 1
ATOM 2197 N N . LEU A 1 276 ? -22.382 7.685 -4.144 1.00 91.06 276 LEU A N 1
ATOM 2198 C CA . LEU A 1 276 ? -23.124 6.726 -3.318 1.00 91.06 276 LEU A CA 1
ATOM 2199 C C . LEU A 1 276 ? -22.906 5.288 -3.807 1.00 91.06 276 LEU A C 1
ATOM 2201 O O . LEU A 1 276 ? -22.576 4.421 -3.010 1.00 91.06 276 LEU A O 1
ATOM 2205 N N . THR A 1 277 ? -22.905 5.062 -5.122 1.00 92.50 277 THR A N 1
ATOM 2206 C CA . THR A 1 277 ? -22.636 3.741 -5.712 1.00 92.50 277 THR A CA 1
ATOM 2207 C C . THR A 1 277 ? -21.289 3.162 -5.273 1.00 92.50 277 THR A C 1
ATOM 2209 O O . THR A 1 277 ? -21.189 1.990 -4.919 1.00 92.50 277 THR A O 1
ATOM 2212 N N . ILE A 1 278 ? -20.227 3.978 -5.259 1.00 92.81 278 ILE A N 1
ATOM 2213 C CA . ILE A 1 278 ? -18.905 3.528 -4.800 1.00 92.81 278 ILE A CA 1
ATOM 2214 C C . ILE A 1 278 ? -18.891 3.342 -3.283 1.00 92.81 278 ILE A C 1
ATOM 2216 O O . ILE A 1 278 ? -18.336 2.356 -2.806 1.00 92.81 278 ILE A O 1
ATOM 2220 N N . LYS A 1 279 ? -19.524 4.248 -2.528 1.00 93.75 279 LYS A N 1
ATOM 2221 C CA . LYS A 1 279 ? -19.673 4.126 -1.072 1.00 93.75 279 LYS A CA 1
ATOM 2222 C C . LYS A 1 279 ? -20.298 2.781 -0.692 1.00 93.75 279 LYS A C 1
ATOM 2224 O O . LYS A 1 279 ? -19.755 2.095 0.167 1.00 93.75 279 LYS A O 1
ATOM 2229 N N . ASP A 1 280 ? -21.385 2.393 -1.350 1.00 93.38 280 ASP A N 1
ATOM 2230 C CA . ASP A 1 280 ? -22.129 1.183 -1.000 1.00 93.38 280 ASP A CA 1
ATOM 2231 C C . ASP A 1 280 ? -21.359 -0.088 -1.391 1.00 93.38 280 ASP A C 1
ATOM 2233 O O . ASP A 1 280 ? -21.319 -1.051 -0.628 1.00 93.38 280 ASP A O 1
ATOM 2237 N N . ARG A 1 281 ? -20.618 -0.064 -2.509 1.00 94.88 281 ARG A N 1
ATOM 2238 C CA . ARG A 1 281 ? -19.701 -1.155 -2.893 1.00 94.88 281 ARG A CA 1
ATOM 2239 C C . ARG A 1 281 ? -18.535 -1.343 -1.924 1.00 94.88 281 ARG A C 1
ATOM 2241 O O . ARG A 1 281 ? -18.003 -2.444 -1.821 1.00 94.88 281 ARG A O 1
ATOM 2248 N N . LEU A 1 282 ? -18.118 -0.291 -1.219 1.00 96.44 282 LEU A N 1
ATOM 2249 C CA . LEU A 1 282 ? -17.030 -0.363 -0.242 1.00 96.44 282 LEU A CA 1
ATOM 2250 C C . LEU A 1 282 ? -17.450 -1.024 1.082 1.00 96.44 282 LEU A C 1
ATOM 2252 O O . LEU A 1 282 ? -16.582 -1.230 1.928 1.00 96.44 282 LEU A O 1
ATOM 2256 N N . ARG A 1 283 ? -18.723 -1.425 1.258 1.00 95.56 283 ARG A N 1
ATOM 2257 C CA . ARG A 1 283 ? -19.189 -2.169 2.448 1.00 95.56 283 ARG A CA 1
ATOM 2258 C C . ARG A 1 283 ? -18.391 -3.447 2.721 1.00 95.56 283 ARG A C 1
ATOM 2260 O O . ARG A 1 283 ? -18.200 -3.800 3.872 1.00 95.56 283 ARG A O 1
ATOM 2267 N N . VAL A 1 284 ? -17.815 -4.053 1.679 1.00 96.19 284 VAL A N 1
ATOM 2268 C CA . VAL A 1 284 ? -16.918 -5.222 1.762 1.00 96.19 284 VAL A CA 1
ATOM 2269 C C . VAL A 1 284 ? -15.654 -4.986 2.604 1.00 96.19 284 VAL A C 1
ATOM 2271 O O . VAL A 1 284 ? -14.942 -5.933 2.934 1.00 96.19 284 VAL A O 1
ATOM 2274 N N . LEU A 1 285 ? -15.345 -3.728 2.936 1.00 97.56 285 LEU A N 1
ATOM 2275 C CA . LEU A 1 285 ? -14.280 -3.360 3.868 1.00 97.56 285 LEU A CA 1
ATOM 2276 C C . LEU A 1 285 ? -14.722 -3.409 5.333 1.00 97.56 285 LEU A C 1
ATOM 2278 O O . LEU A 1 285 ? -13.877 -3.261 6.202 1.00 97.56 285 LEU A O 1
ATOM 2282 N N . GLN A 1 286 ? -16.008 -3.592 5.633 1.00 97.00 286 GLN A N 1
ATOM 2283 C CA . GLN A 1 286 ? -16.484 -3.772 7.001 1.00 97.00 286 GLN A CA 1
ATOM 2284 C C . GLN A 1 286 ? -16.195 -5.216 7.450 1.00 97.00 286 GLN A C 1
ATOM 2286 O O . GLN A 1 286 ? -16.686 -6.147 6.816 1.00 97.00 286 GLN A O 1
ATOM 2291 N N . PRO A 1 287 ? -15.443 -5.445 8.544 1.00 95.06 287 PRO A N 1
ATOM 2292 C CA . PRO A 1 287 ? -15.090 -6.794 9.003 1.00 95.06 287 PRO A CA 1
ATOM 2293 C C . PRO A 1 287 ? -16.279 -7.693 9.345 1.00 95.06 287 PRO A C 1
ATOM 2295 O O . PRO A 1 287 ? -16.160 -8.913 9.297 1.00 95.06 287 PRO A O 1
ATOM 2298 N N . ASN A 1 288 ? -17.406 -7.085 9.723 1.00 92.69 288 ASN A N 1
ATOM 2299 C CA . ASN A 1 288 ? -18.631 -7.787 10.104 1.00 92.69 288 ASN A CA 1
ATOM 2300 C C . ASN A 1 288 ? -19.584 -8.003 8.917 1.00 92.69 288 ASN A C 1
ATOM 2302 O O . ASN A 1 288 ? -20.645 -8.595 9.095 1.00 92.69 288 ASN A O 1
ATOM 2306 N N . ASP A 1 289 ? -19.242 -7.504 7.725 1.00 94.19 289 ASP A N 1
ATOM 2307 C CA . ASP A 1 289 ? -20.024 -7.758 6.517 1.00 94.19 289 ASP A CA 1
ATOM 2308 C C . ASP A 1 289 ? -19.861 -9.237 6.105 1.00 94.19 289 ASP A C 1
ATOM 2310 O O . ASP A 1 289 ? -18.727 -9.732 6.063 1.00 94.19 289 ASP A O 1
ATOM 2314 N N . PRO A 1 290 ? -20.952 -9.964 5.799 1.00 91.25 290 PRO A N 1
ATOM 2315 C CA . PRO A 1 290 ? -20.876 -11.356 5.350 1.00 91.25 290 PRO A CA 1
ATOM 2316 C C . PRO A 1 290 ? -20.008 -11.538 4.101 1.00 91.25 290 PRO A C 1
ATOM 2318 O O . PRO A 1 290 ? -19.365 -12.573 3.929 1.00 91.25 290 PRO A O 1
ATOM 2321 N N . ASP A 1 291 ? -19.948 -10.510 3.251 1.00 92.31 291 ASP A N 1
ATOM 2322 C CA . ASP A 1 291 ? -19.171 -10.497 2.023 1.00 92.31 291 ASP A CA 1
ATOM 2323 C C . ASP A 1 291 ? -17.780 -9.857 2.207 1.00 92.31 291 ASP A C 1
ATOM 2325 O O . ASP A 1 291 ? -17.133 -9.484 1.218 1.00 92.31 291 ASP A O 1
ATOM 2329 N N . SER A 1 292 ? -17.307 -9.698 3.451 1.00 94.94 292 SER A N 1
ATOM 2330 C CA . SER A 1 292 ? -16.072 -8.965 3.726 1.00 94.94 292 SER A CA 1
ATOM 2331 C C . SER A 1 292 ? -14.859 -9.558 3.007 1.00 94.94 292 SER A C 1
ATOM 2333 O O . SER A 1 292 ? -14.659 -10.775 2.916 1.00 94.94 292 SER A O 1
ATOM 2335 N N . TYR A 1 293 ? -13.997 -8.674 2.505 1.00 95.31 293 TYR A N 1
ATOM 2336 C CA . TYR A 1 293 ? -12.795 -9.088 1.781 1.00 95.31 293 TYR A CA 1
ATOM 2337 C C . TYR A 1 293 ? -11.797 -9.837 2.663 1.00 95.31 293 TYR A C 1
ATOM 2339 O O . TYR A 1 293 ? -11.046 -10.653 2.138 1.00 95.31 293 TYR A O 1
ATOM 2347 N N . TYR A 1 294 ? -11.799 -9.596 3.975 1.00 95.44 294 TYR A N 1
ATOM 2348 C CA . TYR A 1 294 ? -10.902 -10.273 4.912 1.00 95.44 294 TYR A CA 1
ATOM 2349 C C . TYR A 1 294 ? -11.108 -11.787 4.894 1.00 95.44 294 TYR A C 1
ATOM 2351 O O . TYR A 1 294 ? -10.141 -12.527 4.737 1.00 95.44 294 TYR A O 1
ATOM 2359 N N . SER A 1 295 ? -12.366 -12.230 4.981 1.00 90.69 295 SER A N 1
ATOM 2360 C CA . SER A 1 295 ? -12.716 -13.651 4.984 1.00 90.69 295 SER A CA 1
ATOM 2361 C C . SER A 1 295 ? -12.820 -14.223 3.572 1.00 90.69 295 SER A C 1
ATOM 2363 O O . SER A 1 295 ? -12.194 -15.237 3.289 1.00 90.69 295 SER A O 1
ATOM 2365 N N . ARG A 1 296 ? -13.550 -13.568 2.654 1.00 91.56 296 ARG A N 1
ATOM 2366 C CA . ARG A 1 296 ? -13.804 -14.129 1.310 1.00 91.56 296 ARG A CA 1
ATOM 2367 C C . ARG A 1 296 ? -12.562 -14.291 0.440 1.00 91.56 296 ARG A C 1
ATOM 2369 O O . ARG A 1 296 ? -12.586 -15.092 -0.483 1.00 91.56 296 ARG A O 1
ATOM 2376 N N . ARG A 1 297 ? -11.534 -13.472 0.666 1.00 93.00 297 ARG A N 1
ATOM 2377 C CA . ARG A 1 297 ? -10.266 -13.525 -0.080 1.00 93.00 297 ARG A CA 1
ATOM 2378 C C . ARG A 1 297 ? -9.117 -14.035 0.786 1.00 93.00 297 ARG A C 1
ATOM 2380 O O . ARG A 1 297 ? -7.964 -13.838 0.418 1.00 93.00 297 ARG A O 1
ATOM 2387 N N . GLU A 1 298 ? -9.432 -14.598 1.955 1.00 95.00 298 GLU A N 1
ATOM 2388 C CA . GLU A 1 298 ? -8.450 -15.177 2.874 1.00 95.00 298 GLU A CA 1
ATOM 2389 C C . GLU A 1 298 ? -7.293 -14.198 3.173 1.00 95.00 298 GLU A C 1
ATOM 2391 O O . GLU A 1 298 ? -6.142 -14.602 3.278 1.00 95.00 298 GLU A O 1
ATOM 2396 N N . LEU A 1 299 ? -7.553 -12.884 3.271 1.00 95.88 299 LEU A N 1
ATOM 2397 C CA . LEU A 1 299 ? -6.485 -11.870 3.395 1.00 95.88 299 LEU A CA 1
ATOM 2398 C C . LEU A 1 299 ? -5.833 -11.858 4.778 1.00 95.88 299 LEU A C 1
ATOM 2400 O O . LEU A 1 299 ? -4.803 -11.210 4.962 1.00 95.88 299 LEU A O 1
ATOM 2404 N N . VAL A 1 300 ? -6.457 -12.500 5.760 1.00 96.12 300 VAL A N 1
ATOM 2405 C CA . VAL A 1 300 ? -6.034 -12.490 7.157 1.00 96.12 300 VAL A CA 1
ATOM 2406 C C . VAL A 1 300 ? -6.051 -13.928 7.675 1.00 96.12 300 VAL A C 1
ATOM 2408 O O . VAL A 1 300 ? -7.034 -14.630 7.427 1.00 96.12 300 VAL A O 1
ATOM 2411 N N . PRO A 1 301 ? -5.010 -14.370 8.407 1.00 95.44 301 PRO A N 1
ATOM 2412 C CA . PRO A 1 301 ? -5.038 -15.645 9.114 1.00 95.44 301 PRO A CA 1
ATOM 2413 C C . PRO A 1 301 ? -6.306 -15.784 9.980 1.00 95.44 301 PRO A C 1
ATOM 2415 O O . PRO A 1 301 ? -6.664 -14.820 10.665 1.00 95.44 301 PRO A O 1
ATOM 2418 N N . PRO A 1 302 ? -6.991 -16.945 9.986 1.00 93.06 302 PRO A N 1
ATOM 2419 C CA . PRO A 1 302 ? -8.291 -17.095 10.648 1.00 93.06 302 PRO A CA 1
ATOM 2420 C C . PRO A 1 302 ? -8.313 -16.692 12.126 1.00 93.06 302 PRO A C 1
ATOM 2422 O O . PRO A 1 302 ? -9.300 -16.139 12.604 1.00 93.06 302 PRO A O 1
ATOM 2425 N N . ASP A 1 303 ? -7.222 -16.923 12.848 1.00 95.00 303 ASP A N 1
ATOM 2426 C CA . ASP A 1 303 ? -7.090 -16.605 14.267 1.00 95.00 303 ASP A CA 1
ATOM 2427 C C . ASP A 1 303 ? -6.859 -15.110 14.551 1.00 95.00 303 ASP A C 1
ATOM 2429 O O . ASP A 1 303 ? -7.132 -14.668 15.661 1.00 95.00 303 ASP A O 1
ATOM 2433 N N . LEU A 1 304 ? -6.435 -14.322 13.553 1.00 96.19 304 LEU A N 1
ATOM 2434 C CA . LEU A 1 304 ? -6.288 -12.860 13.654 1.00 96.19 304 LEU A CA 1
ATOM 2435 C C . LEU A 1 304 ? -7.560 -12.094 13.249 1.00 96.19 304 LEU A C 1
ATOM 2437 O O . LEU A 1 304 ? -7.608 -10.860 13.276 1.00 96.19 304 LEU A O 1
ATOM 2441 N N . MET A 1 305 ? -8.615 -12.807 12.840 1.00 95.88 305 MET A N 1
ATOM 2442 C CA . MET A 1 305 ? -9.886 -12.186 12.460 1.00 95.88 305 MET A CA 1
ATOM 2443 C C . MET A 1 305 ? -10.574 -11.489 13.637 1.00 95.88 305 MET A C 1
ATOM 2445 O O . MET A 1 305 ? -11.305 -10.519 13.424 1.00 95.88 305 MET A O 1
ATOM 2449 N N . GLY A 1 306 ? -10.342 -11.954 14.870 1.00 96.56 306 GLY A N 1
ATOM 2450 C CA . GLY A 1 306 ? -10.900 -11.340 16.076 1.00 96.56 306 GLY A CA 1
ATOM 2451 C C . GLY A 1 306 ? -10.450 -9.888 16.250 1.00 96.56 306 GLY A C 1
ATOM 2452 O O . GLY A 1 306 ? -11.256 -9.017 16.571 1.00 96.56 306 GLY A O 1
ATOM 2453 N N . GLU A 1 307 ? -9.184 -9.601 15.966 1.00 97.12 307 GLU A N 1
ATOM 2454 C CA . GLU A 1 307 ? -8.591 -8.270 16.040 1.00 97.12 307 GLU A CA 1
ATOM 2455 C C . GLU A 1 307 ? -9.081 -7.380 14.907 1.00 97.12 307 GLU A C 1
ATOM 2457 O O . GLU A 1 307 ? -9.429 -6.225 15.145 1.00 97.12 307 GLU A O 1
ATOM 2462 N N . VAL A 1 308 ? -9.181 -7.910 13.684 1.00 97.25 308 VAL A N 1
ATOM 2463 C CA . VAL A 1 308 ? -9.689 -7.145 12.534 1.00 97.25 308 VAL A CA 1
ATOM 2464 C C . VAL A 1 308 ? -11.122 -6.671 12.774 1.00 97.25 308 VAL A C 1
ATOM 2466 O O . VAL A 1 308 ? -11.452 -5.539 12.421 1.00 97.25 308 VAL A O 1
ATOM 2469 N N . ARG A 1 309 ? -11.959 -7.468 13.453 1.00 96.94 309 ARG A N 1
ATOM 2470 C CA . ARG A 1 309 ? -13.324 -7.066 13.846 1.00 96.94 309 ARG A CA 1
ATOM 2471 C C . ARG A 1 309 ? -13.380 -5.868 14.797 1.00 96.94 309 ARG A C 1
ATOM 2473 O O . ARG A 1 309 ? -14.431 -5.245 14.911 1.00 96.94 309 ARG A O 1
ATOM 2480 N N . GLN A 1 310 ? -12.269 -5.499 15.435 1.00 97.00 310 GLN A N 1
ATOM 2481 C CA . GLN A 1 310 ? -12.182 -4.304 16.279 1.00 97.00 310 GLN A CA 1
ATOM 2482 C C . GLN A 1 310 ? -11.919 -3.013 15.483 1.00 97.00 310 GLN A C 1
ATOM 2484 O O . GLN A 1 310 ? -11.856 -1.926 16.072 1.00 97.00 310 GLN A O 1
ATOM 2489 N N . ALA A 1 311 ? -11.772 -3.100 14.155 1.00 97.62 311 ALA A N 1
ATOM 2490 C CA . ALA A 1 311 ? -11.655 -1.932 13.294 1.00 97.62 311 ALA A CA 1
ATOM 2491 C C . ALA A 1 311 ? -12.934 -1.080 13.338 1.00 97.62 311 ALA A C 1
ATOM 2493 O O . ALA A 1 311 ? -14.052 -1.563 13.173 1.00 97.62 311 ALA A O 1
ATOM 2494 N N . LYS A 1 312 ? -12.760 0.231 13.499 1.00 97.12 312 LYS A N 1
ATOM 2495 C CA . LYS A 1 312 ? -13.818 1.238 13.405 1.00 97.12 312 LYS A CA 1
ATOM 2496 C C . LYS A 1 312 ? -13.718 1.922 12.048 1.00 97.12 312 LYS A C 1
ATOM 2498 O O . LYS A 1 312 ? -12.855 2.779 11.856 1.00 97.12 312 LYS A O 1
ATOM 2503 N N . ILE A 1 313 ? -14.589 1.547 11.114 1.00 97.62 313 ILE A N 1
ATOM 2504 C CA . ILE A 1 313 ? -14.537 2.020 9.726 1.00 97.62 313 ILE A CA 1
ATOM 2505 C C . ILE A 1 313 ? -15.776 2.854 9.411 1.00 97.62 313 ILE A C 1
ATOM 2507 O O . ILE A 1 313 ? -16.902 2.360 9.434 1.00 97.62 313 ILE A O 1
ATOM 2511 N N . VAL A 1 314 ? -15.557 4.121 9.064 1.00 97.00 314 VAL A N 1
ATOM 2512 C CA . VAL A 1 314 ? -16.602 5.030 8.581 1.00 97.00 314 VAL A CA 1
ATOM 2513 C C . VAL A 1 314 ? -16.424 5.224 7.082 1.00 97.00 314 VAL A C 1
ATOM 2515 O O . VAL A 1 314 ? -15.400 5.744 6.642 1.00 97.00 314 VAL A O 1
ATOM 2518 N N . ILE A 1 315 ? -17.429 4.836 6.298 1.00 95.75 315 ILE A N 1
ATOM 2519 C CA . ILE A 1 315 ? -17.449 5.023 4.843 1.00 95.75 315 ILE A CA 1
ATOM 2520 C C . ILE A 1 315 ? -18.470 6.110 4.515 1.00 95.75 315 ILE A C 1
ATOM 2522 O O . ILE A 1 315 ? -19.664 5.955 4.773 1.00 95.75 315 ILE A O 1
ATOM 2526 N N . THR A 1 316 ? -18.008 7.224 3.954 1.00 95.44 316 THR A N 1
ATOM 2527 C CA . THR A 1 316 ? -18.847 8.390 3.660 1.00 95.44 316 THR A CA 1
ATOM 2528 C C . THR A 1 316 ? -18.594 8.932 2.260 1.00 95.44 316 THR A C 1
ATOM 2530 O O . THR A 1 316 ? -17.581 8.634 1.634 1.00 95.44 316 THR A O 1
ATOM 2533 N N . ASN A 1 317 ? -19.522 9.733 1.753 1.00 94.00 317 ASN A N 1
ATOM 2534 C CA . ASN A 1 317 ? -19.356 10.452 0.497 1.00 94.00 317 ASN A CA 1
ATOM 2535 C C . ASN A 1 317 ? -18.685 11.816 0.748 1.00 94.00 317 ASN A C 1
ATOM 2537 O O . ASN A 1 317 ? -18.911 12.422 1.797 1.00 94.00 317 ASN A O 1
ATOM 2541 N N . TYR A 1 318 ? -17.889 12.333 -0.196 1.00 89.94 318 TYR A N 1
ATOM 2542 C CA . TYR A 1 318 ? -17.225 13.633 -0.001 1.00 89.94 318 TYR A CA 1
ATOM 2543 C C . TYR A 1 318 ? -18.200 14.805 0.195 1.00 89.94 318 TYR A C 1
ATOM 2545 O O . TYR A 1 318 ? -17.852 15.775 0.868 1.00 89.94 318 TYR A O 1
ATOM 2553 N N . HIS A 1 319 ? -19.429 14.720 -0.324 1.00 88.38 319 HIS A N 1
ATOM 2554 C CA . HIS A 1 319 ? -20.469 15.723 -0.101 1.00 88.38 319 HIS A CA 1
ATOM 2555 C C . HIS A 1 319 ? -20.824 15.893 1.379 1.00 88.38 319 HIS A C 1
ATOM 2557 O O . HIS A 1 319 ? -21.247 16.979 1.764 1.00 88.38 319 HIS A O 1
ATOM 2563 N N . ALA A 1 320 ? -20.584 14.886 2.228 1.00 87.69 320 ALA A N 1
ATOM 2564 C CA . ALA A 1 320 ? -20.797 14.996 3.670 1.00 87.69 320 ALA A CA 1
ATOM 2565 C C . ALA A 1 320 ? -19.896 16.052 4.340 1.00 87.69 320 ALA A C 1
ATOM 2567 O O . ALA A 1 320 ? -20.221 16.519 5.428 1.00 87.69 320 ALA A O 1
ATOM 2568 N N . PHE A 1 321 ? -18.790 16.446 3.694 1.00 87.81 321 PHE A N 1
ATOM 2569 C CA . PHE A 1 321 ? -17.894 17.501 4.175 1.00 87.81 321 PHE A CA 1
ATOM 2570 C C . PHE A 1 321 ? -18.257 18.896 3.650 1.00 87.81 321 PHE A C 1
ATOM 2572 O O . PHE A 1 321 ? -17.599 19.865 4.029 1.00 87.81 321 PHE A O 1
ATOM 2579 N N . LYS A 1 322 ? -19.283 19.036 2.793 1.00 86.12 322 LYS A N 1
ATOM 2580 C CA . LYS A 1 322 ? -19.771 20.362 2.393 1.00 86.12 322 LYS A CA 1
ATOM 2581 C C . LYS A 1 322 ? -20.296 21.091 3.629 1.00 86.12 322 LYS A C 1
ATOM 2583 O O . LYS A 1 322 ? -21.047 20.527 4.427 1.00 86.12 322 LYS A O 1
ATOM 2588 N N . ARG A 1 323 ? -19.895 22.355 3.784 1.00 81.38 323 ARG A N 1
ATOM 2589 C CA . ARG A 1 323 ? -20.382 23.219 4.862 1.00 81.38 323 ARG A CA 1
ATOM 2590 C C . ARG A 1 323 ? -21.901 23.325 4.730 1.00 81.38 323 ARG A C 1
ATOM 2592 O O . ARG A 1 323 ? -22.393 23.753 3.693 1.00 81.38 323 ARG A O 1
ATOM 2599 N N . ARG A 1 324 ? -22.632 22.892 5.757 1.00 78.50 324 ARG A N 1
ATOM 2600 C CA . ARG A 1 324 ? -24.087 23.069 5.802 1.00 78.50 324 ARG A CA 1
ATOM 2601 C C . ARG A 1 324 ? -24.383 24.545 6.041 1.00 78.50 324 ARG A C 1
ATOM 2603 O O . ARG A 1 324 ? -23.770 25.146 6.929 1.00 78.50 324 ARG A O 1
ATOM 2610 N N . GLU A 1 325 ? -25.292 25.109 5.258 1.00 76.75 325 GLU A N 1
ATOM 2611 C CA . GLU A 1 325 ? -25.832 26.440 5.520 1.00 76.75 325 GLU A CA 1
ATOM 2612 C C . GLU A 1 325 ? -26.567 26.398 6.860 1.00 76.75 325 GLU A C 1
ATOM 2614 O O . GLU A 1 325 ? -27.376 25.505 7.124 1.00 76.75 325 GLU A O 1
ATOM 2619 N N . ARG A 1 326 ? -26.200 27.309 7.760 1.00 69.12 326 ARG A N 1
ATOM 2620 C CA . ARG A 1 326 ? -26.910 27.495 9.021 1.00 69.12 326 ARG A CA 1
ATOM 2621 C C . ARG A 1 326 ? -27.980 28.534 8.741 1.00 69.12 326 ARG A C 1
ATOM 2623 O O . ARG A 1 326 ? -27.640 29.696 8.556 1.00 69.12 326 ARG A O 1
ATOM 2630 N N . VAL A 1 327 ? -29.237 28.113 8.670 1.00 70.50 327 VAL A N 1
ATOM 2631 C CA . VAL A 1 327 ? -30.356 29.057 8.673 1.00 70.50 327 VAL A CA 1
ATOM 2632 C C . VAL A 1 327 ? -30.444 29.620 10.089 1.00 70.50 327 VAL A C 1
ATOM 2634 O O . VAL A 1 327 ? -30.585 28.856 11.047 1.00 70.50 327 VAL A O 1
ATOM 2637 N N . GLU A 1 328 ? -30.282 30.934 10.235 1.00 59.03 328 GLU A N 1
ATOM 2638 C CA . GLU A 1 328 ? -30.559 31.616 11.497 1.00 59.03 328 GLU A CA 1
ATOM 2639 C C . GLU A 1 328 ? -32.063 31.520 11.762 1.00 59.03 328 GLU A C 1
ATOM 2641 O O . GLU A 1 328 ? -32.875 32.059 11.014 1.00 59.03 328 GLU A O 1
ATOM 2646 N N . LEU A 1 329 ? -32.442 30.778 12.802 1.00 58.94 329 LEU A N 1
ATOM 2647 C CA . LEU A 1 329 ? -33.808 30.799 13.310 1.00 58.94 329 LEU A CA 1
ATOM 2648 C C . LEU A 1 329 ? -34.033 32.185 13.926 1.00 58.94 329 LEU A C 1
ATOM 2650 O O . LEU A 1 329 ? -33.337 32.553 14.876 1.00 58.94 329 LEU A O 1
ATOM 2654 N N . SER A 1 330 ? -34.947 32.964 13.346 1.00 61.69 330 SER A N 1
ATOM 2655 C CA . SER A 1 330 ? -35.344 34.278 13.859 1.00 61.69 330 SER A CA 1
ATOM 2656 C C . SER A 1 330 ? -35.811 34.155 15.315 1.00 61.69 330 SER A C 1
ATOM 2658 O O . SER A 1 330 ? -36.560 33.233 15.641 1.00 61.69 330 SER A O 1
ATOM 2660 N N . LYS A 1 331 ? -35.295 35.042 16.176 1.00 48.81 331 LYS A N 1
ATOM 2661 C CA . LYS A 1 331 ? -35.581 35.095 17.617 1.00 48.81 331 LYS A CA 1
ATOM 2662 C C . LYS A 1 331 ? -37.001 35.539 17.924 1.00 48.81 331 LYS A C 1
ATOM 2664 O O . LYS A 1 331 ? -37.489 36.433 17.197 1.00 48.81 331 LYS A O 1
#

InterPro domains:
  IPR006935 Helicase/UvrB, N-terminal [PF04851] (189-325)
  IPR027417 P-loop containing nucleoside triphosphate hydrolase [SSF52540] (184-323)